Protein AF-A0A9D0ZX19-F1 (afdb_monomer_lite)

Structure (mmCIF, N/CA/C/O backbone):
data_AF-A0A9D0ZX19-F1
#
_entry.id   AF-A0A9D0ZX19-F1
#
loop_
_atom_site.group_PDB
_atom_site.id
_atom_site.type_symbol
_atom_site.label_atom_id
_atom_site.label_alt_id
_atom_site.label_comp_id
_atom_site.label_asym_id
_atom_site.label_entity_id
_atom_site.label_seq_id
_atom_site.pdbx_PDB_ins_code
_atom_site.Cartn_x
_atom_site.Cartn_y
_atom_site.Cartn_z
_atom_site.occupancy
_atom_site.B_iso_or_equiv
_atom_site.auth_seq_id
_atom_site.auth_comp_id
_atom_site.auth_asym_id
_atom_site.auth_atom_id
_atom_site.pdbx_PDB_model_num
ATOM 1 N N . MET A 1 1 ? 5.988 -14.659 -25.856 1.00 53.53 1 MET A N 1
ATOM 2 C CA . MET A 1 1 ? 6.904 -14.033 -24.882 1.00 53.53 1 MET A CA 1
ATOM 3 C C . MET A 1 1 ? 6.394 -14.443 -23.517 1.00 53.53 1 MET A C 1
ATOM 5 O O . MET A 1 1 ? 5.195 -14.317 -23.313 1.00 53.53 1 MET A O 1
ATOM 9 N N . ARG A 1 2 ? 7.245 -15.009 -22.658 1.00 67.38 2 ARG A N 1
ATOM 10 C CA . ARG A 1 2 ? 6.865 -15.338 -21.279 1.00 67.38 2 ARG A CA 1
ATOM 11 C C . ARG A 1 2 ? 6.999 -14.064 -20.464 1.00 67.38 2 ARG A C 1
ATOM 13 O O . ARG A 1 2 ? 8.108 -13.551 -20.330 1.00 67.38 2 ARG A O 1
ATOM 20 N N . ALA A 1 3 ? 5.873 -13.497 -20.058 1.00 74.06 3 ALA A N 1
ATOM 21 C CA . ALA A 1 3 ? 5.842 -12.238 -19.337 1.00 74.06 3 ALA A CA 1
ATOM 22 C C . ALA A 1 3 ? 4.926 -12.353 -18.124 1.00 74.06 3 ALA A C 1
ATO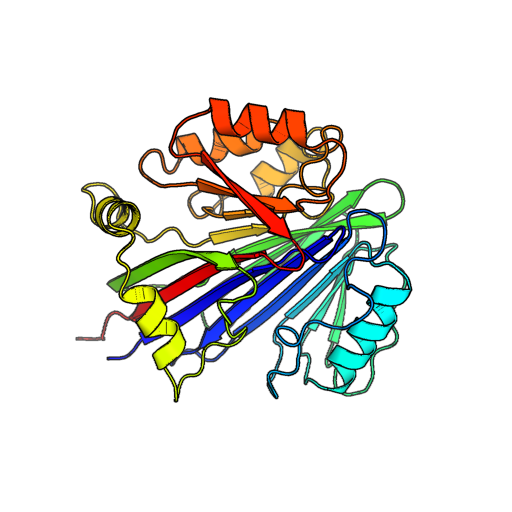M 24 O O . ALA A 1 3 ? 3.900 -13.034 -18.166 1.00 74.06 3 ALA A O 1
ATOM 25 N N . ASN A 1 4 ? 5.308 -11.667 -17.057 1.00 78.88 4 ASN A N 1
ATOM 26 C CA . ASN A 1 4 ? 4.487 -11.506 -15.872 1.00 78.88 4 ASN A CA 1
ATOM 27 C C . ASN A 1 4 ? 4.009 -10.064 -15.840 1.00 78.88 4 ASN A C 1
ATOM 29 O O . ASN A 1 4 ? 4.811 -9.138 -15.711 1.00 78.88 4 ASN A O 1
ATOM 33 N N . TYR A 1 5 ? 2.710 -9.883 -16.007 1.00 81.56 5 TYR A N 1
ATOM 34 C CA . TYR A 1 5 ? 2.070 -8.582 -16.049 1.00 81.56 5 TYR A CA 1
ATOM 35 C C . TYR A 1 5 ? 1.656 -8.179 -14.647 1.00 81.56 5 TYR A C 1
ATOM 37 O O . TYR A 1 5 ? 1.158 -9.005 -13.888 1.00 81.56 5 TYR A O 1
ATOM 45 N N . PHE A 1 6 ? 1.819 -6.908 -14.313 1.00 82.50 6 PHE A N 1
ATOM 46 C CA . PHE A 1 6 ? 1.413 -6.387 -13.020 1.00 82.50 6 PHE A CA 1
ATOM 47 C C . PHE A 1 6 ? 0.608 -5.103 -13.154 1.00 82.50 6 PHE A C 1
ATOM 49 O O . PHE A 1 6 ? 0.704 -4.345 -14.132 1.00 82.50 6 PHE A O 1
ATOM 56 N N . ARG A 1 7 ? -0.187 -4.863 -12.121 1.00 84.38 7 ARG A N 1
ATOM 57 C CA . ARG A 1 7 ? -0.938 -3.645 -11.904 1.00 84.38 7 ARG A CA 1
ATOM 58 C C . ARG A 1 7 ? -0.965 -3.313 -10.426 1.00 84.38 7 ARG A C 1
ATOM 60 O O . ARG A 1 7 ? -1.326 -4.147 -9.603 1.00 84.38 7 ARG A O 1
ATOM 67 N N . TYR A 1 8 ? -0.639 -2.067 -10.132 1.00 87.25 8 TYR A N 1
ATOM 68 C CA . TYR A 1 8 ? -0.926 -1.435 -8.863 1.00 87.25 8 TYR A CA 1
ATOM 69 C C . TYR A 1 8 ? -1.995 -0.386 -9.081 1.00 87.25 8 TYR A C 1
ATOM 71 O O . TYR A 1 8 ? -1.907 0.420 -10.016 1.00 87.25 8 TYR A O 1
ATOM 79 N N . LEU A 1 9 ? -2.984 -0.394 -8.210 1.00 86.06 9 LEU A N 1
ATOM 80 C CA . LEU A 1 9 ? -4.045 0.585 -8.190 1.00 86.06 9 LEU A CA 1
ATOM 81 C C . LEU A 1 9 ? -4.068 1.218 -6.806 1.00 86.06 9 LEU A C 1
ATOM 83 O O . LEU A 1 9 ? -4.169 0.516 -5.804 1.00 86.06 9 LEU A O 1
ATOM 87 N N . TYR A 1 10 ? -3.910 2.536 -6.767 1.00 86.19 10 TYR A N 1
ATOM 88 C CA . TYR A 1 10 ? -4.003 3.329 -5.551 1.00 86.19 10 TYR A CA 1
ATOM 89 C C . TYR A 1 10 ? -5.264 4.168 -5.642 1.00 86.19 10 TYR A C 1
ATOM 91 O O . TYR A 1 10 ? -5.347 5.103 -6.447 1.00 86.19 10 TYR A O 1
ATOM 99 N N . GLU A 1 11 ? -6.231 3.815 -4.816 1.00 79.00 11 GLU A N 1
ATOM 100 C CA . GLU A 1 11 ? -7.551 4.419 -4.758 1.00 79.00 11 GLU A CA 1
ATOM 101 C C . GLU A 1 11 ? -7.813 4.871 -3.342 1.00 79.00 11 GLU A C 1
ATOM 103 O O . GLU A 1 11 ? -7.532 4.141 -2.399 1.00 79.00 11 GLU A O 1
ATOM 108 N N . ASN A 1 12 ? -8.382 6.059 -3.184 1.00 70.69 12 ASN A N 1
ATOM 109 C CA . ASN A 1 12 ? -8.812 6.506 -1.873 1.00 70.69 12 ASN A CA 1
ATOM 110 C C . ASN A 1 12 ? -10.293 6.776 -1.943 1.00 70.69 12 ASN A C 1
ATOM 112 O O . ASN A 1 12 ? -10.759 7.555 -2.762 1.00 70.69 12 ASN A O 1
ATOM 116 N N . THR A 1 13 ? -11.039 6.124 -1.080 1.00 62.25 13 THR A N 1
ATOM 117 C CA . THR A 1 13 ? -12.459 6.364 -0.936 1.00 62.25 13 THR A CA 1
ATOM 118 C C . THR A 1 13 ? -12.599 7.168 0.364 1.00 62.25 13 THR A C 1
ATOM 120 O O . THR A 1 13 ? -12.063 6.791 1.406 1.00 62.25 13 THR A O 1
ATOM 123 N N . SER A 1 14 ? -13.122 8.387 0.238 1.00 57.72 14 SER A N 1
ATOM 124 C CA . SER A 1 14 ? -13.445 9.404 1.258 1.00 57.72 14 SER A CA 1
ATOM 125 C C . SER A 1 14 ? -12.513 9.713 2.444 1.00 57.72 14 SER A C 1
ATOM 127 O O . SER A 1 14 ? -12.384 10.892 2.720 1.00 57.72 14 SER A O 1
ATOM 129 N N . LYS A 1 15 ? -11.914 8.777 3.194 1.00 64.44 15 LYS A N 1
ATOM 130 C CA . LYS A 1 15 ? -10.885 9.031 4.242 1.00 64.44 15 LYS A CA 1
ATOM 131 C C . LYS A 1 15 ? -9.987 7.808 4.502 1.00 64.44 15 LYS A C 1
ATOM 133 O O . LYS A 1 15 ? -9.562 7.581 5.633 1.00 64.44 15 LYS A O 1
ATOM 138 N N . GLY A 1 16 ? -9.660 7.019 3.482 1.00 71.38 16 GLY A N 1
ATOM 139 C CA . GLY A 1 16 ? -8.728 5.891 3.603 1.00 71.38 16 GLY A CA 1
ATOM 140 C C . GLY A 1 16 ? -7.919 5.644 2.339 1.00 71.38 16 GLY A C 1
ATOM 141 O O . GLY A 1 16 ? -8.082 6.363 1.355 1.00 71.38 16 GLY A O 1
ATOM 142 N N . THR A 1 17 ? -7.061 4.628 2.375 1.00 73.88 17 THR A N 1
ATOM 143 C CA . THR A 1 17 ? -6.396 4.079 1.190 1.00 73.88 17 THR A CA 1
ATOM 144 C C . THR A 1 17 ? -6.896 2.671 0.938 1.00 73.88 17 THR A C 1
ATOM 146 O O . THR A 1 17 ? -6.880 1.832 1.841 1.00 73.88 17 THR A O 1
ATOM 149 N N . VAL A 1 18 ? -7.254 2.407 -0.311 1.00 79.81 18 VAL A N 1
ATOM 150 C CA . VAL A 1 18 ? -7.326 1.072 -0.875 1.00 79.81 18 VAL A CA 1
ATOM 151 C C . VAL A 1 18 ? -6.223 0.927 -1.912 1.00 79.81 18 VAL A C 1
ATOM 153 O O . VAL A 1 18 ? -6.184 1.596 -2.944 1.00 79.81 18 VAL A O 1
ATOM 156 N N . TYR A 1 19 ? -5.287 0.043 -1.612 1.00 83.31 19 TYR A N 1
ATOM 157 C CA . TYR A 1 19 ? -4.259 -0.367 -2.545 1.00 83.31 19 TYR A CA 1
ATOM 158 C C . TYR A 1 19 ? -4.590 -1.758 -3.052 1.00 83.31 19 TYR A C 1
ATOM 160 O O . TYR A 1 19 ? -4.770 -2.679 -2.253 1.00 83.31 19 TYR A O 1
ATOM 168 N N . THR A 1 20 ? -4.620 -1.910 -4.372 1.00 85.31 20 THR A N 1
ATOM 169 C CA . THR A 1 20 ? -4.729 -3.220 -5.001 1.00 85.31 20 THR A CA 1
ATOM 170 C C . THR A 1 20 ? -3.485 -3.535 -5.804 1.00 85.31 20 THR A C 1
ATOM 172 O O . THR A 1 20 ? -3.051 -2.747 -6.645 1.00 85.31 20 THR A O 1
ATOM 175 N N . MET A 1 21 ? -2.944 -4.726 -5.586 1.00 85.56 21 MET A N 1
ATOM 176 C CA . MET A 1 21 ? -1.910 -5.319 -6.412 1.00 85.56 21 MET A CA 1
ATOM 177 C C . MET A 1 21 ? -2.480 -6.528 -7.135 1.00 85.56 21 MET A C 1
ATOM 179 O O . MET A 1 21 ? -2.895 -7.489 -6.497 1.00 85.56 21 MET A O 1
ATOM 183 N N . SER A 1 22 ? -2.453 -6.502 -8.461 1.00 84.38 22 SER A N 1
ATOM 184 C CA . SER A 1 22 ? -2.782 -7.651 -9.294 1.00 84.38 22 SER A CA 1
ATOM 185 C C . SER A 1 22 ? -1.584 -8.008 -10.154 1.00 84.38 22 SER A C 1
ATOM 187 O O . SER A 1 22 ? -1.004 -7.150 -10.819 1.00 84.38 22 SER A O 1
ATOM 189 N N . ILE A 1 23 ? -1.201 -9.276 -10.131 1.00 82.00 23 ILE A N 1
ATOM 190 C CA . ILE A 1 23 ? -0.133 -9.813 -10.961 1.00 82.00 23 ILE A CA 1
ATOM 191 C C . ILE A 1 23 ? -0.654 -11.070 -11.627 1.00 82.00 23 ILE A C 1
ATOM 193 O O . ILE A 1 23 ? -1.258 -11.920 -10.975 1.00 82.00 23 ILE A O 1
ATOM 197 N N . ALA A 1 24 ? -0.391 -11.176 -12.922 1.00 80.81 24 ALA A N 1
ATOM 198 C CA . ALA A 1 24 ? -0.814 -12.289 -13.734 1.00 80.81 24 ALA A CA 1
ATOM 199 C C . ALA A 1 24 ? 0.331 -12.739 -14.648 1.00 80.81 24 ALA A C 1
ATOM 201 O O . ALA A 1 24 ? 0.827 -11.970 -15.475 1.00 80.81 24 ALA A O 1
ATOM 202 N N . GLY A 1 25 ? 0.766 -13.992 -14.516 1.00 76.25 25 GLY A N 1
ATOM 203 C CA . GLY A 1 25 ? 1.822 -14.535 -15.375 1.00 76.25 25 GLY A CA 1
ATOM 204 C C . GLY A 1 25 ? 2.072 -16.031 -15.215 1.00 76.25 25 GLY A C 1
ATOM 205 O O . GLY A 1 25 ? 1.250 -16.751 -14.645 1.00 76.25 25 GLY A O 1
ATOM 206 N N . GLU A 1 26 ? 3.188 -16.517 -15.763 1.00 70.19 26 GLU A N 1
ATOM 207 C CA . GLU A 1 26 ? 3.531 -17.950 -15.749 1.00 70.19 26 GLU A CA 1
ATOM 208 C C . GLU A 1 26 ? 3.857 -18.470 -14.344 1.00 70.19 26 GLU A C 1
ATOM 210 O O . GLU A 1 26 ? 3.587 -19.631 -14.048 1.00 70.19 26 GLU A O 1
ATOM 215 N N . GLN A 1 27 ? 4.361 -17.609 -13.457 1.00 70.69 27 GLN A N 1
ATOM 216 C CA . GLN A 1 27 ? 4.705 -17.980 -12.078 1.00 70.69 27 GLN A CA 1
ATOM 217 C C . GLN A 1 27 ? 3.494 -18.081 -11.145 1.00 70.69 27 GLN A C 1
ATOM 219 O O . GLN A 1 27 ? 3.655 -18.325 -9.954 1.00 70.69 27 GLN A O 1
ATOM 224 N N . GLY A 1 28 ? 2.287 -17.894 -11.679 1.00 77.62 28 GLY A N 1
ATOM 225 C CA . GLY A 1 28 ? 1.048 -17.870 -10.918 1.00 77.62 28 GLY A CA 1
ATOM 226 C C . GLY A 1 28 ? 0.559 -16.454 -10.646 1.00 77.62 28 GLY A C 1
ATOM 227 O O . GLY A 1 28 ? 1.303 -15.466 -10.744 1.00 77.62 28 GLY A O 1
ATOM 228 N N . ASP A 1 29 ? -0.720 -16.374 -10.308 1.00 83.62 29 ASP A N 1
ATOM 229 C CA . ASP A 1 29 ? -1.423 -15.113 -10.109 1.00 83.62 29 ASP A CA 1
ATOM 230 C C . ASP A 1 29 ? -1.305 -14.665 -8.662 1.00 83.62 29 ASP A C 1
ATOM 232 O O . ASP A 1 29 ? -1.026 -15.457 -7.762 1.00 83.62 29 ASP A O 1
ATOM 236 N N . PHE A 1 30 ? -1.418 -13.365 -8.448 1.00 86.38 30 PHE A N 1
ATOM 237 C CA . PHE A 1 30 ? -1.472 -12.796 -7.115 1.00 86.38 30 PHE A CA 1
ATOM 238 C C . PHE A 1 30 ? -2.434 -11.622 -7.134 1.00 86.38 30 PHE A C 1
ATOM 240 O O . PHE A 1 30 ? -2.308 -10.727 -7.974 1.00 86.38 30 PHE A O 1
ATOM 247 N N . CYS A 1 31 ? -3.362 -11.606 -6.184 1.00 87.31 31 CYS A N 1
ATOM 248 C CA . CYS A 1 31 ? -4.233 -10.466 -5.955 1.00 87.31 31 CYS A CA 1
ATOM 249 C C . CYS A 1 31 ? -4.208 -10.097 -4.472 1.00 87.31 31 CYS A C 1
ATOM 251 O O . CYS A 1 31 ? -4.596 -10.893 -3.617 1.00 87.31 31 CYS A O 1
ATOM 253 N N . GLY A 1 32 ? -3.706 -8.902 -4.174 1.00 89.06 32 GLY A N 1
ATOM 254 C CA . GLY A 1 32 ? -3.577 -8.379 -2.823 1.00 89.06 32 GLY A CA 1
ATOM 255 C C . GLY A 1 32 ? -4.338 -7.075 -2.666 1.00 89.06 32 GLY A C 1
ATOM 256 O O . GLY A 1 32 ? -4.174 -6.177 -3.489 1.00 89.06 32 GLY A O 1
ATOM 257 N N . TYR A 1 33 ? -5.106 -6.960 -1.592 1.00 89.69 33 TYR A N 1
ATOM 258 C CA . TYR A 1 33 ? -5.780 -5.733 -1.187 1.00 89.69 33 TYR A CA 1
ATOM 259 C C . TYR A 1 33 ? -5.223 -5.268 0.149 1.00 89.69 33 TYR A C 1
ATOM 261 O O . TYR A 1 33 ? -5.021 -6.065 1.066 1.00 89.69 33 TYR A O 1
ATOM 269 N N . TYR A 1 34 ? -5.008 -3.968 0.269 1.00 91.56 34 TYR A N 1
ATOM 270 C CA . TYR A 1 34 ? -4.670 -3.311 1.517 1.00 91.56 34 TYR A CA 1
ATOM 271 C C . TYR A 1 34 ? -5.646 -2.161 1.727 1.00 91.56 34 TYR A C 1
ATOM 273 O O . TYR A 1 34 ? -5.690 -1.231 0.922 1.00 91.56 34 TYR A O 1
ATOM 281 N N . VAL A 1 35 ? -6.440 -2.254 2.789 1.00 89.62 35 VAL A N 1
ATOM 282 C CA . VAL A 1 35 ? -7.505 -1.312 3.129 1.00 89.62 35 VAL A CA 1
ATOM 283 C C . VAL A 1 35 ? -7.186 -0.711 4.489 1.00 89.62 35 VAL A C 1
ATOM 285 O O . VAL A 1 35 ? -7.164 -1.412 5.501 1.00 89.62 35 VAL A O 1
ATOM 288 N N . CYS A 1 36 ? -6.933 0.593 4.503 1.00 88.44 36 CYS A N 1
ATOM 289 C CA . CYS A 1 36 ? -6.522 1.319 5.696 1.00 88.44 36 CYS A CA 1
ATOM 290 C C . CYS A 1 36 ? -7.319 2.613 5.838 1.00 88.44 36 CYS A C 1
ATOM 292 O O . CYS A 1 36 ? -7.251 3.485 4.967 1.00 88.44 36 CYS A O 1
ATOM 294 N N . GLY A 1 37 ? -8.058 2.754 6.937 1.00 84.50 37 GLY A N 1
ATOM 295 C CA . GLY A 1 37 ? -8.787 3.983 7.244 1.00 84.50 37 GLY A CA 1
ATOM 296 C C . GLY A 1 37 ? -7.953 5.037 7.962 1.00 84.50 37 GLY A C 1
ATOM 297 O O . GLY A 1 37 ? -7.018 4.730 8.704 1.00 84.50 37 GLY A O 1
ATOM 298 N N . TYR A 1 38 ? -8.317 6.306 7.770 1.00 75.50 38 TYR A N 1
ATOM 299 C CA . TYR A 1 38 ? -7.689 7.481 8.389 1.00 75.50 38 TYR A CA 1
ATOM 300 C C . TYR A 1 38 ? -8.704 8.393 9.115 1.00 75.50 38 TYR A C 1
ATOM 302 O O . TYR A 1 38 ? -8.340 9.498 9.543 1.00 75.50 38 TYR A O 1
ATOM 310 N N . GLY A 1 39 ? -9.961 7.955 9.279 1.00 64.69 39 GLY A N 1
ATOM 311 C CA . GLY A 1 39 ? -11.051 8.723 9.896 1.00 64.69 39 GLY A CA 1
ATOM 312 C C . GLY A 1 39 ? -12.442 8.102 9.676 1.00 64.69 39 GLY A C 1
ATOM 313 O O . GLY A 1 39 ? -12.604 6.902 9.846 1.00 64.69 39 GLY A O 1
ATOM 314 N N . GLU A 1 40 ? -13.432 8.941 9.326 1.00 54.41 40 GLU A N 1
ATOM 315 C CA . GLU A 1 40 ? -14.772 8.570 8.798 1.00 54.41 40 GLU A CA 1
ATOM 316 C C . GLU A 1 40 ? -14.684 7.551 7.627 1.00 54.41 40 GLU A C 1
ATOM 318 O O . GLU A 1 40 ? -13.578 7.309 7.144 1.00 54.41 40 GLU A O 1
ATOM 323 N N . PRO A 1 41 ? -15.795 6.940 7.162 1.00 54.31 41 PRO A N 1
ATOM 324 C CA . PRO A 1 41 ? -15.765 5.730 6.341 1.00 54.31 41 PRO A CA 1
ATOM 325 C C . PRO A 1 41 ? -14.809 5.765 5.155 1.00 54.31 41 PRO A C 1
ATOM 327 O O . PRO A 1 41 ? -14.748 6.751 4.412 1.00 54.31 41 PRO A O 1
ATOM 330 N N . VAL A 1 42 ? -14.084 4.660 4.971 1.00 57.53 42 VAL A N 1
ATOM 331 C CA . VAL A 1 42 ? -13.211 4.461 3.819 1.00 57.53 42 VAL A CA 1
ATOM 332 C C . VAL A 1 42 ? -14.080 4.198 2.610 1.00 57.53 42 VAL A C 1
ATOM 334 O O . VAL A 1 42 ? -13.969 4.905 1.633 1.00 57.53 42 VAL A O 1
ATOM 337 N N . PHE A 1 43 ? -15.013 3.262 2.638 1.00 53.62 43 PHE A N 1
ATOM 338 C CA . PHE A 1 43 ? -15.863 2.990 1.489 1.00 53.62 43 PHE A CA 1
ATOM 339 C C . PHE A 1 43 ? -17.057 3.958 1.452 1.00 53.62 43 PHE A C 1
ATOM 341 O O . PHE A 1 43 ? -17.864 3.987 2.385 1.00 53.62 43 PHE A O 1
ATOM 348 N N . GLY A 1 44 ? -17.242 4.682 0.342 1.00 50.00 44 GLY A N 1
ATOM 349 C CA . GLY A 1 44 ? -18.454 5.476 0.083 1.00 50.00 44 GLY A CA 1
ATOM 350 C C . GLY A 1 44 ? -19.732 4.623 0.125 1.00 50.00 44 GLY A C 1
ATOM 351 O O . GLY A 1 44 ? -19.659 3.396 0.057 1.00 50.00 44 GLY A O 1
ATOM 352 N N . GLU A 1 45 ? -20.920 5.230 0.264 1.00 47.81 45 GLU A N 1
ATOM 353 C CA . GLU A 1 45 ? -22.215 4.520 0.420 1.00 47.81 45 GLU A CA 1
ATOM 354 C C . GLU A 1 45 ? -22.489 3.453 -0.659 1.00 47.81 45 GLU A C 1
ATOM 356 O O . GLU A 1 45 ? -23.267 2.527 -0.431 1.00 47.81 45 GLU A O 1
ATOM 361 N N . LYS A 1 46 ? -21.819 3.539 -1.812 1.00 50.66 46 LYS A N 1
ATOM 362 C CA . LYS A 1 46 ? -21.774 2.492 -2.831 1.00 50.66 46 LYS A CA 1
ATOM 363 C C . LYS A 1 46 ? -20.354 1.950 -2.931 1.00 50.66 46 LYS A C 1
ATOM 365 O O . LYS A 1 46 ? -19.414 2.717 -3.106 1.00 50.66 46 LYS A O 1
ATOM 370 N N . MET A 1 47 ? -20.208 0.629 -2.832 1.00 45.56 47 MET A N 1
ATOM 371 C CA . MET A 1 47 ? -18.962 -0.028 -3.216 1.00 45.56 47 MET A CA 1
ATOM 372 C C . MET A 1 47 ? -18.692 0.330 -4.678 1.00 45.56 47 MET A C 1
ATOM 374 O O . MET A 1 47 ? -19.553 0.098 -5.529 1.00 45.56 47 MET A O 1
ATOM 378 N N . ASP A 1 48 ? -17.548 0.953 -4.945 1.00 50.50 48 ASP A N 1
ATOM 379 C CA . ASP A 1 48 ? -17.194 1.329 -6.305 1.00 50.50 48 ASP A CA 1
ATOM 380 C C . ASP A 1 48 ? -17.206 0.087 -7.207 1.00 50.50 48 ASP A C 1
ATOM 382 O O . ASP A 1 48 ? -16.723 -0.975 -6.805 1.00 50.50 48 ASP A O 1
ATOM 386 N N . GLU A 1 49 ? -17.740 0.203 -8.426 1.00 52.66 49 GLU A N 1
ATOM 387 C CA . GLU A 1 49 ? -17.721 -0.889 -9.408 1.00 52.66 49 GLU A CA 1
ATOM 388 C C . GLU A 1 49 ? -16.292 -1.371 -9.714 1.00 52.66 49 GLU A C 1
ATOM 390 O O . GLU A 1 49 ? -16.105 -2.493 -10.174 1.00 52.66 49 GLU A O 1
ATOM 395 N N . ARG A 1 50 ? -15.265 -0.569 -9.418 1.00 49.25 50 ARG A N 1
ATOM 396 C CA . ARG A 1 50 ? -13.858 -0.978 -9.464 1.00 49.25 50 ARG A CA 1
ATOM 397 C C . ARG A 1 50 ? -13.538 -2.048 -8.417 1.00 49.25 50 ARG A C 1
ATOM 399 O O . ARG A 1 50 ? -12.860 -3.007 -8.755 1.00 49.25 50 ARG A O 1
ATOM 406 N N . PHE A 1 51 ? -14.111 -1.987 -7.213 1.00 48.69 51 PHE A N 1
ATOM 407 C CA . PHE A 1 51 ? -14.072 -3.088 -6.234 1.00 48.69 51 PHE A CA 1
ATOM 408 C C . PHE A 1 51 ? -15.063 -4.210 -6.553 1.00 48.69 51 PHE A C 1
ATOM 410 O O . PHE A 1 51 ? -15.063 -5.245 -5.878 1.00 48.69 51 PHE A O 1
ATOM 417 N N . ALA A 1 52 ? -15.938 -4.028 -7.550 1.00 48.38 52 ALA A N 1
ATOM 418 C CA . ALA A 1 52 ? -16.882 -5.059 -7.935 1.00 48.38 52 ALA A CA 1
ATOM 419 C C . ALA A 1 52 ? -16.147 -6.208 -8.626 1.00 48.38 52 ALA A C 1
ATOM 421 O O . ALA A 1 52 ? -15.916 -6.216 -9.829 1.00 48.38 52 ALA A O 1
ATOM 422 N N . VAL A 1 53 ? -15.861 -7.213 -7.803 1.00 47.69 53 VAL A N 1
ATOM 423 C CA . VAL A 1 53 ? -15.865 -8.628 -8.163 1.00 47.69 53 VAL A CA 1
ATOM 424 C C . VAL A 1 53 ? -14.974 -8.935 -9.362 1.00 47.69 53 VAL A C 1
ATOM 426 O O . VAL A 1 53 ? -15.419 -9.103 -10.495 1.00 47.69 53 VAL A O 1
ATOM 429 N N . CYS A 1 54 ? -13.696 -9.131 -9.073 1.00 49.28 54 CYS A N 1
ATOM 430 C CA . CYS A 1 54 ? -12.921 -10.066 -9.862 1.00 49.28 54 CYS A CA 1
ATOM 431 C C . CYS A 1 54 ? -13.281 -11.441 -9.301 1.00 49.28 54 CYS A C 1
ATOM 433 O O . CYS A 1 54 ? -12.905 -11.731 -8.177 1.00 49.28 54 CYS A O 1
ATOM 435 N N . SER A 1 55 ? -14.084 -12.237 -10.008 1.00 49.78 55 SER A N 1
ATOM 436 C CA . SER A 1 55 ? -14.493 -13.593 -9.611 1.00 49.78 55 SER A CA 1
ATOM 437 C C . SER A 1 55 ? -13.278 -14.531 -9.512 1.00 49.78 55 SER A C 1
ATOM 439 O O . SER A 1 55 ? -13.067 -15.376 -10.384 1.00 49.78 55 SER A O 1
ATOM 441 N N . GLN A 1 56 ? -12.420 -14.306 -8.520 1.00 66.62 56 GLN A N 1
ATOM 442 C CA . GLN A 1 56 ? -11.055 -14.808 -8.446 1.00 66.62 56 GLN A CA 1
ATOM 443 C C . GLN A 1 56 ? -10.599 -15.005 -6.998 1.00 66.62 56 GLN A C 1
ATOM 445 O O . GLN A 1 56 ? -11.210 -14.531 -6.037 1.00 66.62 56 GLN A O 1
ATOM 450 N N . GLU A 1 57 ? -9.511 -15.760 -6.877 1.00 84.06 57 GLU A N 1
ATOM 451 C CA . GLU A 1 57 ? -8.775 -15.986 -5.642 1.00 84.06 57 GLU A CA 1
ATOM 452 C C . GLU A 1 57 ? -8.011 -14.710 -5.244 1.00 84.06 57 GLU A C 1
ATOM 454 O O . GLU A 1 57 ? -7.244 -14.143 -6.022 1.00 84.06 57 GLU A O 1
ATOM 459 N N . VAL A 1 58 ? -8.234 -14.252 -4.016 1.00 88.69 58 VAL A N 1
ATOM 460 C CA . VAL A 1 58 ? -7.545 -13.135 -3.372 1.00 88.69 58 VAL A CA 1
ATOM 461 C C . VAL A 1 58 ? -6.491 -13.716 -2.436 1.00 88.69 58 VAL A C 1
ATOM 463 O O . VAL A 1 58 ? -6.810 -14.257 -1.380 1.00 88.69 58 VAL A O 1
ATOM 466 N N . SER A 1 59 ? -5.222 -13.585 -2.810 1.00 91.06 59 SER A N 1
ATOM 467 C CA . SER A 1 59 ? -4.078 -14.106 -2.053 1.00 91.06 59 SER A CA 1
ATOM 468 C C . SER A 1 59 ? -3.929 -13.465 -0.668 1.00 91.06 59 SER A C 1
ATOM 470 O O . SER A 1 59 ? -3.547 -14.134 0.299 1.00 91.06 59 SER A O 1
ATOM 472 N N . LEU A 1 60 ? -4.203 -12.159 -0.567 1.00 92.94 60 LEU A N 1
ATOM 473 C CA . LEU A 1 60 ? -3.992 -11.373 0.649 1.00 92.94 60 LEU A CA 1
ATOM 474 C C . LEU A 1 60 ? -4.997 -10.222 0.768 1.00 92.94 60 LEU A C 1
ATOM 476 O O . LEU A 1 60 ? -5.145 -9.421 -0.151 1.00 92.94 60 LEU A O 1
ATOM 480 N N . LEU A 1 61 ? -5.613 -10.087 1.936 1.00 93.44 61 LEU A N 1
ATOM 481 C CA . LEU A 1 61 ? -6.460 -8.962 2.312 1.00 93.44 61 LEU A CA 1
ATOM 482 C C . LEU A 1 61 ? -5.964 -8.381 3.643 1.00 93.44 61 LEU A C 1
ATOM 484 O O . LEU A 1 61 ? -6.099 -9.008 4.689 1.00 93.44 61 LEU A O 1
ATOM 488 N N . VAL A 1 62 ? -5.365 -7.195 3.612 1.00 95.00 62 VAL A N 1
ATOM 489 C CA . VAL A 1 62 ? -4.898 -6.479 4.807 1.00 95.00 62 VAL A CA 1
ATOM 490 C C . VAL A 1 62 ? -5.929 -5.433 5.188 1.00 95.00 62 VAL A C 1
ATOM 492 O O . VAL A 1 62 ? -6.326 -4.629 4.345 1.00 95.00 62 VAL A O 1
ATOM 495 N N . LEU A 1 63 ? -6.358 -5.451 6.445 1.00 93.12 63 LEU A N 1
ATOM 496 C CA . LEU A 1 63 ? -7.450 -4.624 6.943 1.00 93.12 63 LEU A CA 1
ATOM 497 C C . LEU A 1 63 ? -7.022 -3.922 8.225 1.00 93.12 63 LEU A C 1
ATOM 499 O O . LEU A 1 63 ? -6.629 -4.582 9.189 1.00 93.12 63 LEU A O 1
ATOM 503 N N . GLU A 1 64 ? -7.120 -2.597 8.255 1.00 90.75 64 GLU A N 1
ATOM 504 C CA . GLU A 1 64 ? -6.865 -1.831 9.472 1.00 90.75 64 GLU A CA 1
ATOM 505 C C . GLU A 1 64 ? -7.644 -0.514 9.539 1.00 90.75 64 GLU A C 1
ATOM 507 O O . GLU A 1 64 ? -7.951 0.127 8.530 1.00 90.75 64 GLU A O 1
ATOM 512 N N . ASN A 1 65 ? -7.908 -0.092 10.772 1.00 87.69 65 ASN A N 1
ATOM 513 C CA . ASN A 1 65 ? -8.598 1.128 11.156 1.00 87.69 65 ASN A CA 1
ATOM 514 C C . ASN A 1 65 ? -9.916 1.332 10.391 1.00 87.69 65 ASN A C 1
ATOM 516 O O . ASN A 1 65 ? -10.169 2.405 9.839 1.00 87.69 65 ASN A O 1
ATOM 520 N N . LEU A 1 66 ? -10.727 0.274 10.323 1.00 84.31 66 LEU A N 1
ATOM 521 C CA . LEU A 1 66 ? -11.974 0.252 9.560 1.00 84.31 66 LEU A CA 1
ATOM 522 C C . LEU A 1 66 ? -13.121 0.867 10.363 1.00 84.31 66 LEU A C 1
ATOM 524 O O . LEU A 1 66 ? -13.281 0.566 11.553 1.00 84.31 66 LEU A O 1
ATOM 528 N N . CYS A 1 67 ? -13.975 1.659 9.711 1.00 77.19 67 CYS A N 1
ATOM 529 C CA . CYS A 1 67 ? -15.244 2.065 10.316 1.00 77.19 67 CYS A CA 1
ATOM 530 C C . CYS A 1 67 ? -16.288 0.934 10.220 1.00 77.19 67 CYS A C 1
ATOM 532 O O . CYS A 1 67 ? -16.120 -0.017 9.458 1.00 77.19 67 CYS A O 1
ATOM 534 N N . ASP A 1 68 ? -17.399 1.048 10.952 1.00 74.50 68 ASP A N 1
ATOM 535 C CA . ASP A 1 68 ? -18.457 0.024 10.956 1.00 74.50 68 ASP A CA 1
ATOM 536 C C . ASP A 1 68 ? -19.002 -0.268 9.544 1.00 74.50 68 ASP A C 1
ATOM 538 O O . ASP A 1 68 ? -19.100 -1.427 9.151 1.00 74.50 68 ASP A O 1
ATOM 542 N N . GLY A 1 69 ? -19.262 0.771 8.741 1.00 73.94 69 GLY A N 1
ATOM 543 C CA . GLY A 1 69 ? -19.757 0.613 7.368 1.00 73.94 69 GLY A CA 1
ATOM 544 C C . GLY A 1 69 ? -18.745 -0.005 6.395 1.00 73.94 69 GLY A C 1
ATOM 545 O O . GLY A 1 69 ? -19.141 -0.530 5.354 1.00 73.94 69 GLY A O 1
ATOM 546 N N . ASP A 1 70 ? -17.451 0.034 6.720 1.00 78.06 70 ASP A N 1
ATOM 547 C CA . ASP A 1 70 ? -16.408 -0.620 5.927 1.00 78.06 70 ASP A CA 1
ATOM 548 C C . ASP A 1 70 ? -16.383 -2.123 6.196 1.00 78.06 70 ASP A C 1
ATOM 550 O O . ASP A 1 70 ? -16.178 -2.913 5.276 1.00 78.06 70 ASP A O 1
ATOM 554 N N . ARG A 1 71 ? -16.636 -2.533 7.444 1.00 81.62 71 ARG A N 1
ATOM 555 C CA . ARG A 1 71 ? -16.624 -3.947 7.840 1.00 81.62 71 ARG A CA 1
ATOM 556 C C . ARG A 1 71 ? -17.703 -4.745 7.124 1.00 81.62 71 ARG A C 1
ATOM 558 O O . ARG A 1 71 ? -17.399 -5.820 6.617 1.00 81.62 71 ARG A O 1
ATOM 565 N N . ASP A 1 72 ? -18.910 -4.193 7.009 1.00 79.94 72 ASP A N 1
ATOM 566 C CA . ASP A 1 72 ? -20.016 -4.840 6.292 1.00 79.94 72 ASP A CA 1
ATOM 567 C C . ASP A 1 72 ? -19.667 -5.080 4.815 1.00 79.94 72 ASP A C 1
ATOM 569 O O . ASP A 1 72 ? -19.902 -6.159 4.272 1.00 79.94 72 ASP A O 1
ATOM 573 N N . LYS A 1 73 ? -19.026 -4.100 4.168 1.00 79.50 73 LYS A N 1
ATOM 574 C CA . LYS A 1 73 ? -18.607 -4.212 2.762 1.00 79.50 73 LYS A CA 1
ATOM 575 C C . LYS A 1 73 ? -17.458 -5.189 2.577 1.00 79.50 7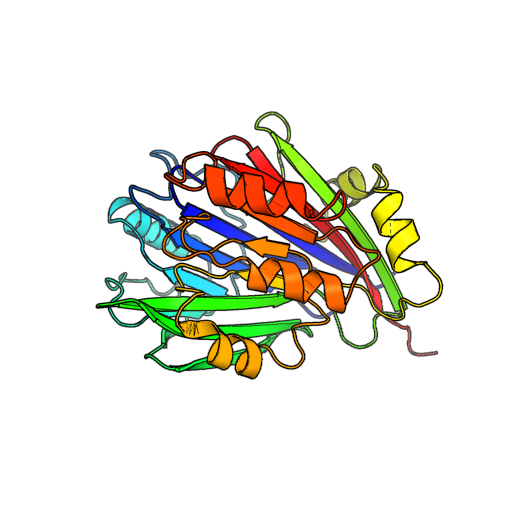3 LYS A C 1
ATOM 577 O O . LYS A 1 73 ? -17.424 -5.910 1.586 1.00 79.50 73 LYS A O 1
ATOM 582 N N . ILE A 1 74 ? -16.522 -5.229 3.520 1.00 85.06 74 ILE A N 1
ATOM 583 C CA . ILE A 1 74 ? -15.427 -6.199 3.507 1.00 85.06 74 ILE A CA 1
ATOM 584 C C . ILE A 1 74 ? -15.945 -7.622 3.738 1.00 85.06 74 ILE A C 1
ATOM 586 O O . ILE A 1 74 ? -15.464 -8.549 3.086 1.00 85.06 74 ILE A O 1
ATOM 590 N N . ALA A 1 75 ? -16.947 -7.801 4.600 1.00 84.38 75 ALA A N 1
ATOM 591 C CA . ALA A 1 75 ? -17.627 -9.081 4.757 1.00 84.38 75 ALA A CA 1
ATOM 592 C C . ALA A 1 75 ? -18.324 -9.494 3.447 1.00 84.38 75 ALA A C 1
ATOM 594 O O . ALA A 1 75 ? -18.070 -10.589 2.951 1.00 84.38 75 ALA A O 1
ATOM 595 N N . GLU A 1 76 ? -19.090 -8.597 2.814 1.00 82.56 76 GLU A N 1
ATOM 596 C CA . GLU A 1 76 ? -19.727 -8.842 1.506 1.00 82.56 76 GLU A CA 1
ATOM 597 C C . GLU A 1 76 ? -18.695 -9.159 0.405 1.00 82.56 76 GLU A C 1
ATOM 599 O O . GLU A 1 76 ? -18.900 -10.049 -0.425 1.00 82.56 76 GLU A O 1
ATOM 604 N N . PHE A 1 77 ? -17.557 -8.461 0.400 1.00 84.12 77 PHE A N 1
ATOM 605 C CA . PHE A 1 77 ? -16.439 -8.741 -0.497 1.00 84.12 77 PHE A CA 1
ATOM 606 C C . PHE A 1 77 ? -15.876 -10.148 -0.260 1.00 84.12 77 PHE A C 1
ATOM 608 O O . PHE A 1 77 ? -15.704 -10.906 -1.215 1.00 84.12 77 PHE A O 1
ATOM 615 N N . ALA A 1 78 ? -15.626 -10.530 0.992 1.00 87.12 78 ALA A N 1
ATOM 616 C CA . ALA A 1 78 ? -15.113 -11.853 1.344 1.00 87.12 78 ALA A CA 1
ATOM 617 C C . ALA A 1 78 ? -16.137 -12.978 1.094 1.00 87.12 78 ALA A C 1
ATOM 619 O O . ALA A 1 78 ? -15.759 -14.109 0.809 1.00 87.12 78 ALA A O 1
ATOM 620 N N . GLU A 1 79 ? -17.439 -12.693 1.131 1.00 85.56 79 GLU A N 1
ATOM 621 C CA . GLU A 1 79 ? -18.485 -13.649 0.744 1.00 85.56 79 GLU A CA 1
ATOM 622 C C . GLU A 1 79 ? -18.531 -13.901 -0.768 1.00 85.56 79 GLU A C 1
ATOM 624 O O . GLU A 1 79 ? -18.960 -14.967 -1.210 1.00 85.56 79 GLU A O 1
ATOM 629 N N . ARG A 1 80 ? -18.081 -12.942 -1.581 1.00 83.75 80 ARG A N 1
ATOM 630 C CA . ARG A 1 80 ? -18.100 -13.042 -3.049 1.00 83.75 80 ARG A CA 1
ATOM 631 C C . ARG A 1 80 ? -16.808 -13.572 -3.659 1.00 83.75 80 ARG A C 1
ATOM 633 O O . ARG A 1 80 ? -16.822 -13.955 -4.827 1.00 83.75 80 ARG A O 1
ATOM 640 N N . ASN A 1 81 ? -15.719 -13.600 -2.897 1.00 84.94 81 ASN A N 1
ATOM 641 C CA . ASN A 1 81 ? -14.384 -13.951 -3.380 1.00 84.94 81 ASN A CA 1
ATOM 642 C C . ASN A 1 81 ? -13.751 -15.027 -2.494 1.00 84.94 81 ASN A C 1
ATOM 644 O O . ASN A 1 81 ? -13.998 -15.061 -1.295 1.00 84.94 81 ASN A O 1
ATOM 648 N N . GLN A 1 82 ? -12.908 -15.889 -3.063 1.00 90.44 82 GLN A N 1
ATOM 649 C CA . GLN A 1 82 ? -12.103 -16.822 -2.265 1.00 90.44 82 GLN A CA 1
ATOM 650 C C . GLN A 1 82 ? -10.893 -16.066 -1.721 1.00 90.44 82 GLN A C 1
ATOM 652 O O . GLN A 1 82 ? -10.075 -15.618 -2.515 1.00 90.44 82 GLN A O 1
ATOM 657 N N . VAL A 1 83 ? -10.770 -15.899 -0.405 1.00 92.06 83 VAL A N 1
ATOM 658 C CA . VAL A 1 83 ? -9.669 -15.148 0.218 1.00 92.06 83 VAL A CA 1
ATOM 659 C C . VAL A 1 83 ? -8.750 -16.103 0.970 1.00 92.06 83 VAL A C 1
ATOM 661 O O . VAL A 1 83 ? -9.158 -16.779 1.913 1.00 92.06 83 VAL A O 1
ATOM 664 N N . ASP A 1 84 ? -7.480 -16.139 0.591 1.00 94.06 84 ASP A N 1
ATOM 665 C CA . ASP A 1 84 ? -6.502 -17.042 1.192 1.00 94.06 84 ASP A CA 1
ATOM 666 C C . ASP A 1 84 ? -6.076 -16.583 2.585 1.00 94.06 84 ASP A C 1
ATOM 668 O O . ASP A 1 84 ? -6.029 -17.385 3.519 1.00 94.06 84 ASP A O 1
ATOM 672 N N . LYS A 1 85 ? -5.746 -15.296 2.732 1.00 95.31 85 LYS A N 1
ATOM 673 C CA . LYS A 1 85 ? -5.243 -14.735 3.989 1.00 95.31 85 LYS A CA 1
ATOM 674 C C . LYS A 1 85 ? -5.849 -13.366 4.236 1.00 95.31 85 LYS A C 1
ATOM 676 O O . LYS A 1 85 ? -5.663 -12.455 3.434 1.00 95.31 85 LYS A O 1
ATOM 681 N N . VAL A 1 86 ? -6.494 -13.203 5.382 1.00 96.50 86 VAL A N 1
ATOM 682 C CA . VAL A 1 86 ? -6.822 -11.896 5.950 1.00 96.50 86 VAL A CA 1
ATOM 683 C C . VAL A 1 86 ? -5.797 -11.570 7.029 1.00 96.50 86 VAL A C 1
ATOM 685 O O . VAL A 1 86 ? -5.535 -12.411 7.888 1.00 96.50 86 VAL A O 1
ATOM 688 N N . VAL A 1 87 ? -5.218 -10.370 7.008 1.00 97.31 87 VAL A N 1
ATOM 689 C CA . VAL A 1 87 ? -4.269 -9.901 8.028 1.00 97.31 87 VAL A CA 1
ATOM 690 C C . VAL A 1 87 ? -4.796 -8.626 8.681 1.00 97.31 87 VAL A C 1
ATOM 692 O O . VAL A 1 87 ? -5.128 -7.668 7.985 1.00 97.31 87 VAL A O 1
ATOM 695 N N . MET A 1 88 ? -4.851 -8.611 10.013 1.00 96.56 88 MET A N 1
ATOM 696 C CA . MET A 1 88 ? -5.315 -7.477 10.824 1.00 96.56 88 MET A CA 1
ATOM 697 C C . MET A 1 88 ? -4.332 -7.184 11.964 1.00 96.56 88 MET A C 1
ATOM 699 O O . MET A 1 88 ? -3.682 -8.113 12.452 1.00 96.56 88 MET A O 1
ATOM 703 N N . PRO A 1 89 ? -4.194 -5.929 12.419 1.00 96.75 89 PRO A N 1
ATOM 704 C CA . PRO A 1 89 ? -3.437 -5.630 13.627 1.00 96.75 89 PRO A CA 1
ATOM 705 C C . PRO A 1 89 ? -4.222 -6.015 14.890 1.00 96.75 89 PRO A C 1
ATOM 707 O O . PRO A 1 89 ? -5.453 -6.092 14.888 1.00 96.75 89 PRO A O 1
ATOM 710 N N . TYR A 1 90 ? -3.517 -6.211 16.005 1.00 95.12 90 TYR A N 1
ATOM 711 C CA . TYR A 1 90 ? -4.154 -6.336 17.317 1.00 95.12 90 TYR A CA 1
ATOM 712 C C . TYR A 1 90 ? -4.999 -5.097 17.652 1.00 95.12 90 TYR A C 1
ATOM 714 O O . TYR A 1 90 ? -4.684 -3.968 17.269 1.00 95.12 90 TYR A O 1
ATOM 722 N N . GLY A 1 91 ? -6.071 -5.302 18.416 1.00 91.31 91 GLY A N 1
ATOM 723 C CA . GLY A 1 91 ? -6.982 -4.227 18.816 1.00 91.31 91 GLY A CA 1
ATOM 724 C C . GLY A 1 91 ? -7.949 -3.767 17.720 1.00 91.31 91 GLY A C 1
ATOM 725 O O . GLY A 1 91 ? -8.872 -3.021 18.039 1.00 91.31 91 GLY A O 1
ATOM 726 N N . GLU A 1 92 ? -7.791 -4.240 16.479 1.00 89.06 92 GLU A N 1
ATOM 727 C CA . GLU A 1 92 ? -8.797 -4.061 15.434 1.00 89.06 92 GLU A CA 1
ATOM 728 C C . GLU A 1 92 ? -10.093 -4.780 15.819 1.00 89.06 92 GLU A C 1
ATOM 730 O O . GLU A 1 92 ? -10.076 -5.854 16.433 1.00 89.06 92 GLU A O 1
ATOM 735 N N . THR A 1 93 ? -11.234 -4.190 15.465 1.00 87.31 93 THR A N 1
ATOM 736 C CA . THR A 1 93 ? -12.518 -4.845 15.730 1.00 87.31 93 THR A CA 1
ATOM 737 C C . THR A 1 93 ? -12.646 -6.072 14.825 1.00 87.31 93 THR A C 1
ATOM 739 O O . THR A 1 93 ? -12.545 -5.923 13.606 1.00 87.31 93 THR A O 1
ATOM 742 N N . PRO A 1 94 ? -12.882 -7.277 15.378 1.00 85.06 94 PRO A N 1
ATOM 743 C CA . PRO A 1 94 ? -12.989 -8.485 14.572 1.00 85.06 94 PRO A CA 1
ATOM 744 C C . PRO A 1 94 ? -14.116 -8.395 13.540 1.00 85.06 94 PRO A C 1
ATOM 746 O O . PRO A 1 94 ? -15.199 -7.889 13.835 1.00 85.06 94 PRO A O 1
ATOM 749 N N . ILE A 1 95 ? -13.865 -8.945 12.355 1.00 89.19 95 ILE A N 1
ATOM 750 C CA . ILE A 1 95 ? -14.874 -9.179 11.320 1.00 89.19 95 ILE A CA 1
ATOM 751 C C . ILE A 1 95 ? -15.162 -10.678 11.294 1.00 89.19 95 ILE A C 1
ATOM 753 O O . ILE A 1 95 ? -14.238 -11.495 11.284 1.00 89.19 95 ILE A O 1
ATOM 757 N N . GLU A 1 96 ? -16.441 -11.042 11.297 1.00 89.25 96 GLU A N 1
ATOM 758 C CA . GLU A 1 96 ? -16.854 -12.426 11.095 1.00 89.25 96 GLU A CA 1
ATOM 759 C C . GLU A 1 96 ? -16.803 -12.747 9.601 1.00 89.25 96 GLU A C 1
ATOM 761 O O . GLU A 1 96 ? -17.549 -12.187 8.802 1.00 89.25 96 GLU A O 1
ATOM 766 N N . PHE A 1 97 ? -15.893 -13.642 9.225 1.00 91.50 97 PHE A N 1
ATOM 767 C CA . PHE A 1 97 ? -15.747 -14.102 7.852 1.00 91.50 97 PHE A CA 1
ATOM 768 C C . PHE A 1 97 ? -16.402 -15.473 7.655 1.00 91.50 97 PHE A C 1
ATOM 770 O O . PHE A 1 97 ? -16.339 -16.335 8.533 1.00 91.50 97 PHE A O 1
ATOM 777 N N . GLY A 1 98 ? -17.010 -15.675 6.483 1.00 89.12 98 GLY A N 1
ATOM 778 C CA . GLY A 1 98 ? -17.565 -16.964 6.065 1.00 89.12 98 GLY A CA 1
ATOM 779 C C . GLY A 1 98 ? -16.508 -17.958 5.562 1.00 89.12 98 GLY A C 1
ATOM 780 O O . GLY A 1 98 ? -15.308 -17.697 5.586 1.00 89.12 98 GLY A O 1
ATOM 781 N N . GLU A 1 99 ? -16.970 -19.101 5.043 1.00 91.56 99 GLU A N 1
ATOM 782 C CA . GLU A 1 99 ? -16.122 -20.231 4.611 1.00 91.56 99 GLU A CA 1
ATOM 783 C C . GLU A 1 99 ? -15.159 -19.910 3.456 1.00 91.56 99 GLU A C 1
ATOM 785 O O . GLU A 1 99 ? -14.188 -20.631 3.240 1.00 91.56 99 GLU A O 1
ATOM 790 N N . ASN A 1 100 ? -15.407 -18.824 2.723 1.00 92.19 100 ASN A N 1
ATOM 791 C CA . ASN A 1 100 ? -14.558 -18.391 1.616 1.00 92.19 100 ASN A CA 1
ATOM 792 C C . ASN A 1 100 ? -13.223 -17.784 2.075 1.00 92.19 100 ASN A C 1
ATOM 794 O O . ASN A 1 100 ? -12.345 -17.569 1.242 1.00 92.19 100 ASN A O 1
ATOM 798 N N . VAL A 1 101 ? -13.055 -17.508 3.374 1.00 95.38 101 VAL A N 1
ATOM 799 C CA . VAL A 1 101 ? -11.789 -17.046 3.951 1.00 95.38 101 VAL A CA 1
ATOM 800 C C . VAL A 1 101 ? -11.041 -18.227 4.561 1.00 95.38 101 VAL A C 1
ATOM 802 O O . VAL A 1 101 ? -11.461 -18.786 5.573 1.00 95.38 101 VAL A O 1
ATOM 805 N N . LYS A 1 102 ? -9.898 -18.601 3.976 1.00 95.81 102 LYS A N 1
ATOM 806 C CA . LYS A 1 102 ? -9.115 -19.766 4.425 1.00 95.81 102 LYS A CA 1
ATOM 807 C C . LYS A 1 102 ? -8.398 -19.514 5.749 1.00 95.81 102 LYS A C 1
ATOM 809 O O . LYS A 1 102 ? -8.269 -20.428 6.563 1.00 95.81 102 LYS A O 1
ATOM 814 N N . GLN A 1 103 ? -7.896 -18.297 5.957 1.00 95.88 103 GLN A N 1
ATOM 815 C CA . GLN A 1 103 ? -7.117 -17.957 7.142 1.00 95.88 103 GLN A CA 1
ATOM 816 C C . GLN A 1 103 ? -7.283 -16.491 7.540 1.00 95.88 103 GLN A C 1
ATOM 818 O O . GLN A 1 103 ? -7.203 -15.596 6.704 1.00 95.88 103 GLN A O 1
ATOM 823 N N . VAL A 1 104 ? -7.415 -16.250 8.846 1.00 96.62 104 VAL A N 1
ATOM 824 C CA . VAL A 1 104 ? -7.332 -14.920 9.460 1.00 96.62 104 VAL A CA 1
ATOM 825 C C . VAL A 1 104 ? -6.117 -14.888 10.384 1.00 96.62 104 VAL A C 1
ATOM 827 O O . VAL A 1 104 ? -5.946 -15.773 11.225 1.00 96.62 104 VAL A O 1
ATOM 830 N N . ILE A 1 105 ? -5.260 -13.885 10.219 1.00 97.00 105 ILE A N 1
ATOM 831 C CA . ILE A 1 105 ? -4.028 -13.680 10.981 1.00 97.00 105 ILE A CA 1
ATOM 832 C C . ILE A 1 105 ? -4.130 -12.328 11.680 1.00 97.00 105 ILE A C 1
ATOM 834 O O . ILE A 1 105 ? -4.232 -11.291 11.029 1.00 97.00 105 ILE A O 1
ATOM 838 N N . VAL A 1 106 ? -4.068 -12.336 13.007 1.00 97.19 106 VAL A N 1
ATOM 839 C CA . VAL A 1 106 ? -3.931 -11.110 13.798 1.00 97.19 106 VAL A CA 1
ATOM 840 C C . VAL A 1 106 ? -2.464 -10.955 14.174 1.00 97.19 106 VAL A C 1
ATOM 842 O O . VAL A 1 106 ? -1.886 -11.865 14.767 1.00 97.19 106 VAL A O 1
ATOM 845 N N . LEU A 1 107 ? -1.854 -9.835 13.789 1.00 97.69 107 LEU A N 1
ATOM 846 C CA . LEU A 1 107 ? -0.474 -9.509 14.137 1.00 97.69 107 LEU A CA 1
ATOM 847 C C . LEU A 1 107 ? -0.439 -8.681 15.422 1.00 97.69 107 LEU A C 1
ATOM 849 O O . LEU A 1 107 ? -1.005 -7.590 15.492 1.00 97.69 107 LEU A O 1
ATOM 853 N N . GLU A 1 108 ? 0.267 -9.196 16.423 1.00 97.00 108 GLU A N 1
ATOM 854 C CA . GLU A 1 108 ? 0.585 -8.469 17.652 1.00 97.00 108 GLU A CA 1
ATOM 855 C C . GLU A 1 108 ? 1.703 -7.445 17.420 1.00 97.00 108 GLU A C 1
ATOM 857 O O . GLU A 1 108 ? 2.447 -7.510 16.437 1.00 97.00 108 GLU A O 1
ATOM 862 N N . GLU A 1 109 ? 1.860 -6.507 18.355 1.00 95.88 109 GLU A N 1
ATOM 863 C CA . GLU A 1 109 ? 2.930 -5.509 18.313 1.00 95.88 109 GLU A CA 1
ATOM 864 C C . GLU A 1 109 ? 4.309 -6.148 18.070 1.00 95.88 109 GLU A C 1
ATOM 866 O O . GLU A 1 109 ? 4.734 -7.079 18.758 1.00 95.88 109 GLU A O 1
ATOM 871 N N . GLY A 1 110 ? 5.025 -5.633 17.069 1.00 95.12 110 GLY A N 1
ATOM 872 C CA . GLY A 1 110 ? 6.365 -6.076 16.703 1.00 95.12 110 GLY A CA 1
ATOM 873 C C . GLY A 1 110 ? 6.406 -7.365 15.881 1.00 95.12 110 GLY A C 1
ATOM 874 O O . GLY A 1 110 ? 7.470 -7.686 15.341 1.00 95.12 110 GLY A O 1
ATOM 875 N N . GLN A 1 111 ? 5.287 -8.082 15.733 1.00 97.19 111 GLN A N 1
ATOM 876 C CA . GLN A 1 111 ? 5.217 -9.247 14.857 1.00 97.19 111 GLN A CA 1
ATOM 877 C C . GLN A 1 111 ? 5.276 -8.834 13.390 1.00 97.19 111 GLN A C 1
ATOM 879 O O . GLN A 1 111 ? 4.781 -7.781 12.983 1.00 97.19 111 GLN A O 1
ATOM 884 N N . SER A 1 112 ? 5.885 -9.704 12.591 1.00 96.38 112 SER A N 1
ATOM 885 C CA . SER A 1 112 ? 5.975 -9.544 11.148 1.00 96.38 112 SER A CA 1
ATOM 886 C C . SER A 1 112 ? 5.558 -10.823 10.443 1.00 96.38 112 SER A C 1
ATOM 888 O O . SER A 1 112 ? 5.705 -11.925 10.975 1.00 96.38 112 SER A O 1
ATOM 890 N N . LEU A 1 113 ? 5.039 -10.653 9.235 1.00 95.38 113 LEU A N 1
ATOM 891 C CA . LEU A 1 113 ? 4.735 -11.718 8.300 1.00 95.38 113 LEU A CA 1
ATOM 892 C C . LEU A 1 113 ? 5.518 -11.423 7.024 1.00 95.38 113 LEU A C 1
ATOM 894 O O . LEU A 1 113 ? 5.319 -10.386 6.401 1.00 95.38 113 LEU A O 1
ATOM 898 N N . SER A 1 114 ? 6.423 -12.322 6.655 1.00 93.06 114 SER A N 1
ATOM 899 C CA . SER A 1 114 ? 7.237 -12.200 5.449 1.00 93.06 114 SER A CA 1
ATOM 900 C C . SER A 1 114 ? 7.201 -13.511 4.693 1.00 93.06 114 SER A C 1
ATOM 902 O O . SER A 1 114 ? 7.427 -14.570 5.287 1.00 93.06 114 SER A O 1
ATOM 904 N N . TYR A 1 115 ? 6.885 -13.457 3.406 1.00 90.12 115 TYR A N 1
ATOM 905 C CA . TYR A 1 115 ? 6.850 -14.643 2.564 1.00 90.12 115 TYR A CA 1
ATOM 906 C C . TYR A 1 115 ? 7.085 -14.298 1.096 1.00 90.12 115 TYR A C 1
ATOM 908 O O . TYR A 1 115 ? 6.921 -13.160 0.652 1.00 90.12 115 TYR A O 1
ATOM 916 N N . LEU A 1 116 ? 7.487 -15.329 0.355 1.00 85.50 116 LEU A N 1
ATOM 917 C CA . LEU A 1 116 ? 7.550 -15.302 -1.093 1.00 85.50 116 LEU A CA 1
ATOM 918 C C . LEU A 1 116 ? 6.311 -16.017 -1.639 1.00 85.50 116 LEU A C 1
ATOM 920 O O . LEU A 1 116 ? 6.116 -17.197 -1.349 1.00 85.50 116 LEU A O 1
ATOM 924 N N . GLU A 1 117 ? 5.489 -15.332 -2.423 1.00 82.94 117 GLU A N 1
ATOM 925 C CA . GLU A 1 117 ? 4.341 -15.937 -3.106 1.00 82.94 117 GLU A CA 1
ATOM 926 C C . GLU A 1 117 ? 4.506 -15.720 -4.605 1.00 82.94 117 GLU A C 1
ATOM 928 O O . GLU A 1 117 ? 4.598 -14.582 -5.056 1.00 82.94 117 GLU A O 1
ATOM 933 N N . ASN A 1 118 ? 4.609 -16.809 -5.376 1.00 76.81 118 ASN A N 1
ATOM 934 C CA . ASN A 1 118 ? 4.755 -16.757 -6.836 1.00 76.81 118 ASN A CA 1
ATOM 935 C C . ASN A 1 118 ? 5.895 -15.819 -7.298 1.00 76.81 118 ASN A C 1
ATOM 937 O O . ASN A 1 118 ? 5.723 -14.996 -8.194 1.00 76.81 118 ASN A O 1
ATOM 941 N N . GLY A 1 119 ? 7.048 -15.902 -6.619 1.00 72.44 119 GLY A N 1
ATOM 942 C CA . GLY A 1 119 ? 8.241 -15.099 -6.914 1.00 72.44 119 GLY A CA 1
ATOM 943 C C . GLY A 1 119 ? 8.244 -13.679 -6.335 1.00 72.44 119 GLY A C 1
ATOM 944 O O . GLY A 1 119 ? 9.240 -12.979 -6.500 1.00 72.44 119 GLY A O 1
ATOM 945 N N . ARG A 1 120 ? 7.183 -13.259 -5.628 1.00 77.19 120 ARG A N 1
ATOM 946 C CA . ARG A 1 120 ? 7.036 -11.897 -5.083 1.00 77.19 120 ARG A CA 1
ATOM 947 C C . ARG A 1 120 ? 7.266 -11.847 -3.588 1.00 77.19 120 ARG A C 1
ATOM 949 O O . ARG A 1 120 ? 6.751 -12.689 -2.856 1.00 77.19 120 ARG A O 1
ATOM 956 N N . ARG A 1 121 ? 7.998 -10.830 -3.134 1.00 86.62 121 ARG A N 1
ATOM 957 C CA . ARG A 1 121 ? 8.208 -10.571 -1.707 1.00 86.62 121 ARG A CA 1
ATOM 958 C C . ARG A 1 121 ? 7.055 -9.747 -1.162 1.00 86.62 121 ARG A C 1
ATOM 960 O O . ARG A 1 121 ? 6.806 -8.631 -1.618 1.00 86.62 121 ARG A O 1
ATOM 967 N N . VAL A 1 122 ? 6.394 -10.308 -0.161 1.00 91.31 122 VAL A N 1
ATOM 968 C CA . VAL A 1 122 ? 5.409 -9.616 0.657 1.00 91.31 122 VAL A CA 1
ATOM 969 C C . VAL A 1 122 ? 5.958 -9.550 2.069 1.00 91.31 122 VAL A C 1
ATOM 971 O O . VAL A 1 122 ? 6.320 -10.576 2.648 1.00 91.31 122 VAL A O 1
ATOM 974 N N . TRP A 1 123 ? 6.005 -8.347 2.626 1.00 95.25 123 TRP A N 1
ATOM 975 C CA . TRP A 1 123 ? 6.414 -8.117 4.001 1.00 95.25 123 TR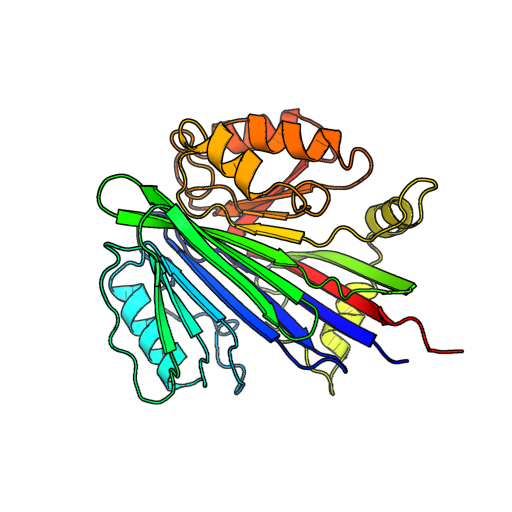P A CA 1
ATOM 976 C C . TRP A 1 123 ? 5.388 -7.239 4.703 1.00 95.25 123 TRP A C 1
ATOM 978 O O . TRP A 1 123 ? 4.989 -6.202 4.183 1.00 95.25 123 TRP A O 1
ATOM 988 N N . LEU A 1 124 ? 4.963 -7.649 5.892 1.00 96.69 124 LEU A N 1
ATOM 989 C CA . LEU A 1 124 ? 4.078 -6.890 6.762 1.00 96.69 124 LEU A CA 1
ATOM 990 C C . LEU A 1 124 ? 4.666 -6.856 8.164 1.00 96.69 124 LEU A C 1
ATOM 992 O O . LEU A 1 124 ? 5.200 -7.861 8.640 1.00 96.69 124 LEU A O 1
ATOM 996 N N . LYS A 1 125 ? 4.500 -5.737 8.863 1.00 97.25 125 LYS A N 1
ATOM 997 C CA . LYS A 1 125 ? 4.830 -5.630 10.282 1.00 97.25 125 LYS A CA 1
ATOM 998 C C . LYS A 1 125 ? 3.810 -4.789 11.021 1.00 97.25 125 LYS A C 1
ATOM 1000 O O . LYS A 1 125 ? 3.426 -3.719 10.553 1.00 97.25 125 LYS A O 1
ATOM 1005 N N . CYS A 1 126 ? 3.408 -5.271 12.192 1.00 97.62 126 CYS A N 1
ATOM 1006 C CA . CYS A 1 126 ? 2.525 -4.536 13.079 1.00 97.62 126 CYS A CA 1
ATOM 1007 C C . CYS A 1 126 ? 3.341 -3.653 14.029 1.00 97.62 126 CYS A C 1
ATOM 1009 O O . CYS A 1 126 ? 4.174 -4.137 14.799 1.00 97.62 126 CYS A O 1
ATOM 1011 N N . PHE A 1 127 ? 3.078 -2.353 13.989 1.00 96.44 127 PHE A N 1
ATOM 1012 C CA . PHE A 1 127 ? 3.632 -1.358 14.901 1.00 96.44 127 PHE A CA 1
ATOM 1013 C C . PHE A 1 127 ? 2.580 -0.949 15.929 1.00 96.44 127 PHE A C 1
ATOM 1015 O O . PHE A 1 127 ? 1.380 -1.024 15.663 1.00 96.44 127 PHE A O 1
ATOM 1022 N N . ALA A 1 128 ? 3.026 -0.492 17.097 1.00 92.12 128 ALA A N 1
ATOM 1023 C CA . ALA A 1 128 ? 2.130 0.101 18.077 1.00 92.12 128 ALA A CA 1
ATOM 1024 C C . ALA A 1 128 ? 1.564 1.430 17.566 1.00 92.12 128 ALA A C 1
ATOM 1026 O O . ALA A 1 128 ? 2.301 2.264 17.037 1.00 92.12 128 ALA A O 1
ATOM 1027 N N . ASN A 1 129 ? 0.267 1.655 17.780 1.00 88.12 129 ASN A N 1
ATOM 1028 C CA . ASN A 1 129 ? -0.393 2.923 17.488 1.00 88.12 129 ASN A CA 1
ATOM 1029 C C . ASN A 1 129 ? -1.422 3.270 18.580 1.00 88.12 129 ASN A C 1
ATOM 1031 O O . ASN A 1 129 ? -2.643 3.211 18.405 1.00 88.12 129 ASN A O 1
ATOM 1035 N N . GLY A 1 130 ? -0.920 3.607 19.769 1.00 85.31 130 GLY A N 1
ATOM 1036 C CA . GLY A 1 130 ? -1.760 3.898 20.927 1.00 85.31 130 GLY A CA 1
ATOM 1037 C C . GLY A 1 130 ? -2.390 2.632 21.513 1.00 85.31 130 GLY A C 1
ATOM 1038 O O . GLY A 1 130 ? -1.697 1.832 22.132 1.00 85.31 130 GLY A O 1
ATOM 1039 N N . LYS A 1 131 ? -3.716 2.479 21.388 1.00 84.06 131 LYS A N 1
ATOM 1040 C CA . LYS A 1 131 ? -4.463 1.333 21.956 1.00 84.06 131 LYS A CA 1
ATOM 1041 C C . LYS A 1 131 ? -4.626 0.151 20.996 1.00 84.06 131 LYS A C 1
ATOM 1043 O O . LYS A 1 131 ? -5.083 -0.899 21.435 1.00 84.06 131 LYS A O 1
ATOM 1048 N N . GLN A 1 132 ? -4.277 0.328 19.726 1.00 90.00 132 GLN A N 1
ATOM 1049 C CA . GLN A 1 132 ? -4.364 -0.690 18.680 1.00 90.00 132 GLN A CA 1
ATOM 1050 C C . GLN A 1 132 ? -3.074 -0.693 17.854 1.00 90.00 132 GLN A C 1
ATOM 1052 O O . GLN A 1 132 ? -2.262 0.231 17.965 1.00 90.00 132 GLN A O 1
ATOM 1057 N N . GLY A 1 133 ? -2.875 -1.733 17.053 1.00 93.69 133 GLY A N 1
ATOM 1058 C CA . GLY A 1 133 ? -1.759 -1.808 16.120 1.00 93.69 133 GLY A CA 1
ATOM 1059 C C . GLY A 1 133 ? -2.034 -1.090 14.798 1.00 93.69 133 GLY A C 1
ATOM 1060 O O . GLY A 1 133 ? -3.154 -0.680 14.502 1.00 93.69 133 GLY A O 1
ATOM 1061 N N . THR A 1 134 ? -0.996 -0.956 13.982 1.00 95.50 134 THR A N 1
ATOM 1062 C CA . THR A 1 134 ? -1.079 -0.519 12.581 1.00 95.50 134 THR A CA 1
ATOM 1063 C C . THR A 1 134 ? -0.117 -1.337 11.737 1.00 95.50 134 THR A C 1
ATOM 1065 O O . THR A 1 134 ? 0.969 -1.686 12.211 1.00 95.50 134 THR A O 1
ATOM 1068 N N . ILE A 1 135 ? -0.505 -1.672 10.509 1.00 97.19 135 ILE A N 1
ATOM 1069 C CA . ILE A 1 135 ? 0.301 -2.521 9.639 1.00 97.19 135 ILE A CA 1
ATOM 1070 C C . ILE A 1 135 ? 1.057 -1.649 8.644 1.00 97.19 135 ILE A C 1
ATOM 1072 O O . ILE A 1 135 ? 0.479 -0.927 7.838 1.00 97.19 135 ILE A O 1
ATOM 1076 N N . VAL A 1 136 ? 2.381 -1.773 8.658 1.00 96.62 136 VAL A N 1
ATOM 1077 C CA . VAL A 1 136 ? 3.210 -1.337 7.536 1.00 96.62 136 VAL A CA 1
ATOM 1078 C C . VAL A 1 136 ? 3.394 -2.529 6.612 1.00 96.62 136 VAL A C 1
ATOM 1080 O O . VAL A 1 136 ? 3.731 -3.619 7.075 1.00 96.62 136 VAL A O 1
ATOM 1083 N N . MET A 1 137 ? 3.190 -2.326 5.315 1.00 95.88 137 MET A N 1
ATOM 1084 C CA . MET A 1 137 ? 3.349 -3.360 4.298 1.00 95.88 137 MET A CA 1
ATOM 1085 C C . MET A 1 137 ? 4.314 -2.902 3.208 1.00 95.88 137 MET A C 1
ATOM 1087 O O . MET A 1 137 ? 4.194 -1.801 2.676 1.00 95.88 137 MET A O 1
ATOM 1091 N N . TYR A 1 138 ? 5.250 -3.772 2.854 1.00 94.44 138 TYR A N 1
ATOM 1092 C CA . TYR A 1 138 ? 6.053 -3.676 1.647 1.00 94.44 138 TYR A CA 1
ATOM 1093 C C . TYR A 1 138 ? 5.644 -4.781 0.679 1.00 94.44 138 TYR A C 1
ATOM 1095 O O . TYR A 1 138 ? 5.429 -5.932 1.074 1.00 94.44 138 TYR A O 1
ATOM 1103 N N . CYS A 1 139 ? 5.538 -4.424 -0.594 1.00 90.75 139 CYS A N 1
ATOM 1104 C CA . CYS A 1 139 ? 5.171 -5.361 -1.634 1.00 90.75 139 CYS A CA 1
ATOM 1105 C C . CYS A 1 139 ? 5.757 -4.962 -2.982 1.00 90.75 139 CYS A C 1
ATOM 1107 O O . CYS A 1 139 ? 5.859 -3.775 -3.299 1.00 90.75 139 CYS A O 1
ATOM 1109 N N . ASP A 1 140 ? 6.095 -5.958 -3.794 1.00 86.31 140 ASP A N 1
ATOM 1110 C CA . ASP A 1 140 ? 6.705 -5.747 -5.098 1.00 86.31 140 ASP A CA 1
ATOM 1111 C C . ASP A 1 140 ? 6.270 -6.811 -6.117 1.00 86.31 140 ASP A C 1
ATOM 1113 O O . ASP A 1 140 ? 6.051 -7.973 -5.778 1.00 86.31 140 ASP A O 1
ATOM 1117 N N . ALA A 1 141 ? 6.160 -6.398 -7.376 1.00 76.38 141 ALA A N 1
ATOM 1118 C CA . ALA A 1 141 ? 5.908 -7.221 -8.544 1.00 76.38 141 ALA A CA 1
ATOM 1119 C C . ALA A 1 141 ? 7.179 -7.782 -9.190 1.00 76.38 141 ALA A C 1
ATOM 1121 O O . ALA A 1 141 ? 7.049 -8.595 -10.110 1.00 76.38 141 ALA A O 1
ATOM 1122 N N . ARG A 1 142 ? 8.385 -7.376 -8.753 1.00 72.56 142 ARG A N 1
ATOM 1123 C CA . ARG A 1 142 ? 9.624 -7.976 -9.260 1.00 72.56 142 ARG A CA 1
ATOM 1124 C C . ARG A 1 142 ? 9.611 -9.480 -9.064 1.00 72.56 142 ARG A C 1
ATOM 1126 O O . ARG A 1 142 ? 9.213 -10.016 -8.032 1.00 72.56 142 ARG A O 1
ATOM 1133 N N . ILE A 1 143 ? 10.149 -10.120 -10.084 1.00 66.62 143 ILE A N 1
ATOM 1134 C CA . ILE A 1 143 ? 10.435 -11.537 -10.133 1.00 66.62 143 ILE A CA 1
ATOM 1135 C C . ILE A 1 143 ? 11.949 -11.668 -10.172 1.00 66.62 143 ILE A C 1
ATOM 1137 O O . ILE A 1 143 ? 12.621 -10.906 -10.876 1.00 66.62 143 ILE A O 1
ATOM 1141 N N . GLN A 1 144 ? 12.483 -12.610 -9.396 1.00 62.94 144 GLN A N 1
ATOM 1142 C CA . GLN A 1 144 ? 13.910 -12.915 -9.430 1.00 62.94 144 GLN A CA 1
ATOM 1143 C C . GLN A 1 144 ? 14.326 -13.236 -10.875 1.00 62.94 144 GLN A C 1
ATOM 1145 O O . GLN A 1 144 ? 13.626 -13.959 -11.576 1.00 62.94 144 GLN A O 1
ATOM 1150 N N . GLU A 1 145 ? 15.459 -12.684 -11.318 1.00 63.12 145 GLU A N 1
ATOM 1151 C CA . GLU A 1 145 ? 16.054 -12.970 -12.636 1.00 63.12 145 GLU A CA 1
ATOM 1152 C C . GLU A 1 145 ? 15.313 -12.396 -13.867 1.00 63.12 145 GLU A C 1
ATOM 1154 O O . GLU A 1 145 ? 15.531 -12.845 -14.998 1.00 63.12 145 GLU A O 1
ATOM 1159 N N . ALA A 1 146 ? 14.473 -11.368 -13.697 1.00 62.62 146 ALA A N 1
ATOM 1160 C CA . ALA A 1 146 ? 13.885 -10.649 -14.831 1.00 62.62 146 ALA A CA 1
ATOM 1161 C C . ALA A 1 146 ? 14.966 -10.016 -15.738 1.00 62.62 146 ALA A C 1
ATOM 1163 O O . ALA A 1 146 ? 15.899 -9.368 -15.266 1.00 62.62 146 ALA A O 1
ATOM 1164 N N . LYS A 1 147 ? 14.832 -10.196 -17.058 1.00 66.50 147 LYS A N 1
ATOM 1165 C CA . LYS A 1 147 ? 15.773 -9.693 -18.077 1.00 66.50 147 LYS A CA 1
ATOM 1166 C C . LYS A 1 147 ? 15.408 -8.299 -18.586 1.00 66.50 147 LYS A C 1
ATOM 1168 O O . LYS A 1 147 ? 16.289 -7.557 -19.008 1.00 66.50 147 LYS A O 1
ATOM 1173 N N . ASP A 1 148 ? 14.118 -7.985 -18.607 1.00 70.06 148 ASP A N 1
ATOM 1174 C CA . ASP A 1 148 ? 13.578 -6.713 -19.085 1.00 70.06 148 ASP A CA 1
ATOM 1175 C C . ASP A 1 148 ? 12.266 -6.416 -18.350 1.00 70.06 148 ASP A C 1
ATOM 1177 O O . ASP A 1 148 ? 11.583 -7.329 -17.871 1.00 70.06 148 ASP A O 1
ATOM 1181 N N . CYS A 1 149 ? 11.906 -5.145 -18.267 1.00 75.81 149 CYS A N 1
ATOM 1182 C CA . CYS A 1 149 ? 10.651 -4.684 -17.705 1.00 75.81 149 CYS A CA 1
ATOM 1183 C C . CYS A 1 149 ? 10.231 -3.359 -18.330 1.00 75.81 149 CYS A C 1
ATOM 1185 O O . CYS A 1 149 ? 11.034 -2.461 -18.599 1.00 75.81 149 CYS A O 1
ATOM 1187 N N . GLN A 1 150 ? 8.925 -3.225 -18.511 1.00 75.69 150 GLN A N 1
ATOM 1188 C CA . GLN A 1 150 ? 8.293 -1.963 -18.842 1.00 75.69 150 GLN A CA 1
ATOM 1189 C C . GLN A 1 150 ? 7.274 -1.636 -17.763 1.00 75.69 150 GLN A C 1
ATOM 1191 O O . GLN A 1 150 ? 6.509 -2.498 -17.341 1.00 75.69 150 GLN A O 1
ATOM 1196 N N . MET A 1 151 ? 7.240 -0.372 -17.350 1.00 79.12 151 MET A N 1
ATOM 1197 C CA . MET A 1 151 ? 6.250 0.136 -16.415 1.00 79.12 151 MET A CA 1
ATOM 1198 C C . MET A 1 151 ? 5.794 1.521 -16.854 1.00 79.12 151 MET A C 1
ATOM 1200 O O . MET A 1 151 ? 6.620 2.384 -17.156 1.00 79.12 151 MET A O 1
ATOM 1204 N N . THR A 1 152 ? 4.486 1.739 -16.815 1.00 78.38 152 THR A N 1
ATOM 1205 C CA . THR A 1 152 ? 3.863 3.049 -16.979 1.00 78.38 152 THR A CA 1
ATOM 1206 C C . THR A 1 152 ? 3.131 3.416 -15.700 1.00 78.38 152 THR A C 1
ATOM 1208 O O . THR A 1 152 ? 2.448 2.582 -15.106 1.00 78.38 152 THR A O 1
ATOM 1211 N N . VAL A 1 153 ? 3.262 4.677 -15.297 1.00 81.12 153 VAL A N 1
ATOM 1212 C CA . VAL A 1 153 ? 2.521 5.269 -14.185 1.00 81.12 153 VAL A CA 1
ATOM 1213 C C . VAL A 1 153 ? 1.635 6.366 -14.748 1.00 81.12 153 VAL A C 1
ATOM 1215 O O . VAL A 1 153 ? 2.113 7.225 -15.488 1.00 81.12 153 VAL A O 1
ATOM 1218 N N . TRP A 1 154 ? 0.354 6.364 -14.404 1.00 77.94 154 TRP A N 1
ATOM 1219 C CA . TRP A 1 154 ? -0.565 7.405 -14.845 1.00 77.94 154 TRP A CA 1
ATOM 1220 C C . TRP A 1 154 ? -1.656 7.657 -13.807 1.00 77.94 154 TRP A C 1
ATOM 1222 O O . TRP A 1 154 ? -2.116 6.744 -13.119 1.00 77.94 154 TRP A O 1
ATOM 1232 N N . ALA A 1 155 ? -2.051 8.921 -13.679 1.00 79.50 155 ALA A N 1
ATOM 1233 C CA . ALA A 1 155 ? -3.198 9.303 -12.870 1.00 79.50 155 ALA A CA 1
ATOM 1234 C C . ALA A 1 155 ? -4.475 9.134 -13.699 1.00 79.50 155 ALA A C 1
ATOM 1236 O O . ALA A 1 155 ? -4.522 9.579 -14.849 1.00 79.50 155 ALA A O 1
ATOM 1237 N N . PHE A 1 156 ? -5.496 8.514 -13.118 1.00 75.88 156 PHE A N 1
ATOM 1238 C CA . PHE A 1 156 ? -6.790 8.311 -13.765 1.00 75.88 156 PHE A CA 1
ATOM 1239 C C . PHE A 1 156 ? -7.886 9.148 -13.097 1.00 75.88 156 PHE A C 1
ATOM 1241 O O . PHE A 1 156 ? -7.722 9.631 -11.975 1.00 75.88 156 PHE A O 1
ATOM 1248 N N . GLN A 1 157 ? -8.989 9.333 -13.821 1.00 74.19 157 GLN A N 1
ATOM 1249 C CA . GLN A 1 157 ? -10.198 10.044 -13.397 1.00 74.19 157 GLN A CA 1
ATOM 1250 C C . GLN A 1 157 ? -11.425 9.158 -13.681 1.00 74.19 157 GLN A C 1
ATOM 1252 O O . GLN A 1 157 ? -11.281 8.147 -14.368 1.00 74.19 157 GLN A O 1
ATOM 1257 N N . GLU A 1 158 ? -12.611 9.536 -13.198 1.00 65.81 158 GLU A N 1
ATOM 1258 C CA . GLU A 1 158 ? -13.870 8.772 -13.302 1.00 65.81 158 GLU A CA 1
ATOM 1259 C C . GLU A 1 158 ? -14.171 8.281 -14.730 1.00 65.81 158 GLU A C 1
ATOM 1261 O O . GLU A 1 158 ? -14.583 7.143 -14.954 1.00 65.81 158 GLU A O 1
ATOM 1266 N N . GLU A 1 159 ? -13.890 9.125 -15.724 1.00 60.19 159 GLU A N 1
ATOM 1267 C CA . GLU A 1 159 ? -14.116 8.844 -17.145 1.00 60.19 159 GLU A CA 1
ATOM 1268 C C . GLU A 1 159 ? -13.195 7.737 -17.694 1.00 60.19 159 GLU A C 1
ATOM 1270 O O . GLU A 1 159 ? -13.468 7.146 -18.747 1.00 60.19 159 GLU A O 1
ATOM 1275 N N . THR A 1 160 ? -12.112 7.423 -16.981 1.00 64.31 160 THR A N 1
ATOM 1276 C CA . THR A 1 160 ? -11.111 6.434 -17.371 1.00 64.31 160 THR A CA 1
ATOM 1277 C C . THR A 1 160 ? -11.241 5.180 -16.512 1.00 64.31 160 THR A C 1
ATOM 1279 O O . THR A 1 160 ? -10.577 5.020 -15.492 1.00 64.31 160 THR A O 1
ATOM 1282 N N . LYS A 1 161 ? -12.082 4.239 -16.960 1.00 57.66 161 LYS A N 1
ATOM 1283 C CA . LYS A 1 161 ? -12.235 2.933 -16.303 1.00 57.66 161 LYS A CA 1
ATOM 1284 C C . LYS A 1 161 ? -10.908 2.167 -16.289 1.00 57.66 161 LYS A C 1
ATOM 1286 O O . LYS A 1 161 ? -10.381 1.818 -17.348 1.00 57.66 161 LYS A O 1
ATOM 1291 N N . VAL A 1 162 ? -10.404 1.862 -15.095 1.00 64.62 162 VAL A N 1
ATOM 1292 C CA . VAL A 1 162 ? -9.249 0.981 -14.878 1.00 64.62 162 VAL A CA 1
ATOM 1293 C C . VAL A 1 162 ? -9.748 -0.300 -14.223 1.00 64.62 162 VAL A C 1
ATOM 1295 O O . VAL A 1 162 ? -10.402 -0.239 -13.188 1.00 64.62 162 VAL A O 1
ATOM 1298 N N . SER A 1 163 ? -9.475 -1.462 -14.823 1.00 67.81 163 SER A N 1
ATOM 1299 C CA . SER A 1 163 ? -9.796 -2.733 -14.165 1.00 67.81 163 SER A CA 1
ATOM 1300 C C . SER A 1 163 ? -8.830 -2.987 -13.006 1.00 67.81 163 SER A C 1
ATOM 1302 O O . SER A 1 163 ? -7.646 -2.654 -13.091 1.00 67.81 163 SER A O 1
ATOM 1304 N N . VAL A 1 164 ? -9.310 -3.602 -11.931 1.00 67.88 164 VAL A N 1
ATOM 1305 C CA . VAL A 1 164 ? -8.457 -3.956 -10.790 1.00 67.88 164 VAL A CA 1
ATOM 1306 C C . VAL A 1 164 ? -7.506 -5.098 -11.142 1.00 67.88 164 VAL A C 1
ATOM 1308 O O . VAL A 1 164 ? -6.299 -5.007 -10.920 1.00 67.88 164 VAL A O 1
ATOM 1311 N N . CYS A 1 165 ? -8.042 -6.145 -11.766 1.00 68.31 165 CYS A N 1
ATOM 1312 C CA . CYS A 1 165 ? -7.267 -7.302 -12.181 1.00 68.31 165 CYS A CA 1
ATOM 1313 C C . CYS A 1 165 ? -6.582 -7.100 -13.531 1.00 68.31 165 CYS A C 1
ATOM 1315 O O . CYS A 1 165 ? -7.111 -6.448 -14.444 1.00 68.31 165 CYS A O 1
ATOM 1317 N N . VAL A 1 166 ? -5.416 -7.728 -13.657 1.00 66.62 166 VAL A N 1
ATOM 1318 C CA . VAL A 1 166 ? -4.787 -7.986 -14.946 1.00 66.62 166 VAL A CA 1
ATOM 1319 C C . VAL A 1 166 ? -5.420 -9.232 -15.556 1.00 66.62 166 VAL A C 1
ATOM 1321 O O . VAL A 1 166 ? -5.299 -10.325 -15.011 1.00 66.62 166 VAL A O 1
ATOM 1324 N N . ASP A 1 167 ? -6.079 -9.062 -16.697 1.00 65.50 167 ASP A N 1
ATOM 1325 C CA . ASP A 1 167 ? -6.590 -10.177 -17.487 1.00 65.50 167 ASP A CA 1
ATOM 1326 C C . ASP A 1 167 ? -5.469 -10.736 -18.388 1.00 65.50 167 ASP A C 1
ATOM 1328 O O . ASP A 1 167 ? -4.815 -9.998 -19.140 1.00 65.50 167 ASP A O 1
ATOM 1332 N N . LYS A 1 168 ? -5.210 -12.045 -18.272 1.00 60.94 168 LYS A N 1
ATOM 1333 C CA . LYS A 1 168 ? -4.231 -12.763 -19.104 1.00 60.94 168 LYS A CA 1
ATOM 1334 C C . LYS A 1 168 ? -4.730 -13.017 -20.519 1.00 60.94 168 LYS A C 1
ATOM 1336 O O . LYS A 1 168 ? -3.908 -13.194 -21.409 1.00 60.94 168 LYS A O 1
ATOM 1341 N N . ASP A 1 169 ? -6.037 -13.067 -20.717 1.00 58.50 169 ASP A N 1
ATOM 1342 C CA . ASP A 1 169 ? -6.649 -13.343 -22.011 1.00 58.50 169 ASP A CA 1
ATOM 1343 C C . ASP A 1 169 ? -7.013 -12.033 -22.728 1.00 58.50 169 ASP A C 1
ATOM 1345 O O . ASP A 1 169 ? -6.970 -11.965 -23.959 1.00 58.50 169 ASP A O 1
ATOM 1349 N N . ASP A 1 170 ? -7.277 -10.963 -21.965 1.00 60.28 170 ASP A N 1
ATOM 1350 C CA . ASP A 1 170 ? -7.489 -9.602 -22.470 1.00 60.28 170 ASP A CA 1
ATOM 1351 C C . ASP A 1 170 ? -6.419 -8.602 -21.989 1.00 60.28 170 ASP A C 1
ATOM 1353 O O . ASP A 1 170 ? -6.601 -7.769 -21.095 1.00 60.28 170 ASP A O 1
ATOM 1357 N N . HIS A 1 171 ? -5.280 -8.613 -22.678 1.00 56.25 171 HIS A N 1
ATOM 1358 C CA . HIS A 1 171 ? -4.189 -7.666 -22.440 1.00 56.25 171 HIS A CA 1
ATOM 1359 C C . HIS A 1 171 ? -4.491 -6.225 -22.883 1.00 56.25 171 HIS A C 1
ATOM 1361 O O . HIS A 1 171 ? -3.625 -5.354 -22.738 1.00 56.25 171 HIS A O 1
ATOM 1367 N N . SER A 1 172 ? -5.668 -5.938 -23.455 1.00 55.38 172 SER A N 1
ATOM 1368 C CA . SER A 1 172 ? -5.967 -4.625 -24.038 1.00 55.38 172 SER A CA 1
ATOM 1369 C C . SER A 1 172 ? -5.863 -3.500 -23.011 1.00 55.38 172 SER A C 1
ATOM 1371 O O . SER A 1 172 ? -5.340 -2.435 -23.332 1.00 55.38 172 SER A O 1
ATOM 1373 N N . CYS A 1 173 ? -6.258 -3.740 -21.759 1.00 54.84 173 CYS A N 1
ATOM 1374 C CA . CYS A 1 173 ? -6.176 -2.742 -20.696 1.00 54.84 173 CYS A CA 1
ATOM 1375 C C . CYS A 1 173 ? -4.723 -2.461 -20.262 1.00 54.84 173 CYS A C 1
ATOM 1377 O O . CYS A 1 173 ? -4.330 -1.302 -20.142 1.00 54.84 173 CYS A O 1
ATOM 1379 N N . ALA A 1 174 ? -3.904 -3.501 -20.058 1.00 54.53 174 ALA A N 1
ATOM 1380 C CA . ALA A 1 174 ? -2.493 -3.342 -19.690 1.00 54.53 174 ALA A CA 1
ATOM 1381 C C . ALA A 1 174 ? -1.688 -2.689 -20.827 1.00 54.53 174 ALA A C 1
ATOM 1383 O O . ALA A 1 174 ? -0.981 -1.707 -20.611 1.00 54.53 174 ALA A O 1
ATOM 1384 N N . MET A 1 175 ? -1.883 -3.156 -22.064 1.00 56.22 175 MET A N 1
ATOM 1385 C CA . MET A 1 175 ? -1.170 -2.645 -23.235 1.00 56.22 175 MET A CA 1
ATOM 1386 C C . MET A 1 175 ? -1.606 -1.231 -23.628 1.00 56.22 175 MET A C 1
ATOM 1388 O O . MET A 1 175 ? -0.751 -0.425 -23.985 1.00 56.22 175 MET A O 1
ATOM 1392 N N . ARG A 1 176 ? -2.900 -0.883 -23.535 1.00 57.34 176 ARG A N 1
ATOM 1393 C CA . ARG A 1 176 ? -3.394 0.472 -23.855 1.00 57.34 176 ARG A CA 1
ATOM 1394 C C . ARG A 1 176 ? -2.777 1.536 -22.950 1.00 57.34 176 ARG A C 1
ATOM 1396 O O . ARG A 1 176 ? -2.484 2.630 -23.425 1.00 57.34 176 ARG A O 1
ATOM 1403 N N . ASN A 1 177 ? -2.519 1.190 -21.692 1.00 57.62 177 ASN A N 1
ATOM 1404 C CA . ASN A 1 177 ? -1.839 2.067 -20.742 1.00 57.62 177 ASN A CA 1
ATOM 1405 C C . ASN A 1 177 ? -0.324 2.136 -21.008 1.00 57.62 177 ASN A C 1
ATOM 1407 O O . ASN A 1 177 ? 0.276 3.192 -20.831 1.00 57.62 177 ASN A O 1
ATOM 1411 N N . CYS A 1 178 ? 0.294 1.065 -21.518 1.00 56.12 178 CYS A N 1
ATOM 1412 C CA . CYS A 1 178 ? 1.706 1.062 -21.923 1.00 56.12 178 CYS A CA 1
ATOM 1413 C C . CYS A 1 178 ? 1.994 1.801 -23.247 1.00 56.12 178 CYS A C 1
ATOM 1415 O O . CYS A 1 178 ? 3.153 2.097 -23.528 1.00 56.12 178 CYS A O 1
ATOM 1417 N N . LEU A 1 179 ? 0.976 2.128 -24.061 1.00 53.38 179 LEU A N 1
ATOM 1418 C CA . LEU A 1 179 ? 1.150 2.890 -25.313 1.00 53.38 179 LEU A CA 1
ATOM 1419 C C . LEU A 1 179 ? 1.549 4.356 -25.072 1.00 53.38 179 LEU A C 1
ATOM 1421 O O . LEU A 1 179 ? 2.208 4.963 -25.920 1.00 53.38 179 LEU A O 1
ATOM 1425 N N . TYR A 1 180 ? 1.181 4.922 -23.920 1.00 50.38 180 TYR A N 1
ATOM 1426 C CA . TYR A 1 180 ? 1.663 6.226 -23.477 1.00 50.38 180 TYR A CA 1
ATOM 1427 C C . TYR A 1 180 ? 2.968 6.015 -22.711 1.00 50.38 180 TYR A C 1
ATOM 1429 O O . TYR A 1 180 ? 2.978 5.819 -21.499 1.00 50.38 180 TYR A O 1
ATOM 1437 N N . ASN A 1 181 ? 4.081 5.991 -23.444 1.00 50.97 181 ASN A N 1
ATOM 1438 C CA . ASN A 1 181 ? 5.409 5.881 -22.850 1.00 50.97 181 ASN A CA 1
ATOM 1439 C C . ASN A 1 181 ? 5.623 7.026 -21.849 1.00 50.97 181 ASN A C 1
ATOM 1441 O O . ASN A 1 181 ? 5.769 8.179 -22.262 1.00 50.97 181 ASN A O 1
ATOM 1445 N N . ASP A 1 182 ? 5.717 6.715 -20.555 1.00 55.56 182 ASP A N 1
ATOM 1446 C CA . ASP A 1 182 ? 6.366 7.613 -19.603 1.00 55.56 182 ASP A CA 1
ATOM 1447 C C . ASP A 1 182 ? 7.870 7.582 -19.920 1.00 55.56 182 ASP A C 1
ATOM 1449 O O . ASP A 1 182 ? 8.646 6.749 -19.437 1.00 55.56 182 ASP A O 1
ATOM 1453 N N . PHE A 1 183 ? 8.253 8.425 -20.881 1.00 51.31 183 PHE A N 1
ATOM 1454 C CA . PHE A 1 183 ? 9.588 8.473 -21.473 1.00 51.31 183 PHE A CA 1
ATOM 1455 C C . PHE A 1 183 ? 10.671 8.687 -20.407 1.00 51.31 183 PHE A C 1
ATOM 1457 O O . PHE A 1 183 ? 11.776 8.158 -20.546 1.00 51.31 183 PHE A O 1
ATOM 1464 N N . ASP A 1 184 ? 10.340 9.394 -19.323 1.00 52.62 184 ASP A N 1
ATOM 1465 C CA . ASP A 1 184 ? 11.241 9.647 -18.199 1.00 52.62 184 ASP A CA 1
ATOM 1466 C C . ASP A 1 184 ? 11.515 8.371 -17.390 1.00 52.62 184 ASP A C 1
ATOM 1468 O O . ASP A 1 184 ? 12.652 8.134 -16.977 1.00 52.62 184 ASP A O 1
ATOM 1472 N N . VAL A 1 185 ? 10.515 7.499 -17.226 1.00 56.84 185 VAL A N 1
ATOM 1473 C CA . VAL A 1 185 ? 10.658 6.209 -16.528 1.00 56.84 185 VAL A CA 1
ATOM 1474 C C . VAL A 1 185 ? 11.446 5.212 -17.370 1.00 56.84 185 VAL A C 1
ATOM 1476 O O . VAL A 1 185 ? 12.372 4.576 -16.864 1.00 56.84 185 VAL A O 1
ATOM 1479 N N . CYS A 1 186 ? 11.154 5.140 -18.671 1.00 55.88 186 CYS A N 1
ATOM 1480 C CA . CYS A 1 186 ? 11.878 4.265 -19.593 1.00 55.88 186 CYS A CA 1
ATOM 1481 C C . CYS A 1 186 ? 13.349 4.684 -19.749 1.00 55.88 186 CYS A C 1
ATOM 1483 O O . CYS A 1 186 ? 14.224 3.822 -19.788 1.00 55.88 186 CYS A O 1
ATOM 1485 N N . LYS A 1 187 ? 13.667 5.986 -19.816 1.00 54.16 187 LYS A N 1
ATOM 1486 C CA . LYS A 1 187 ? 15.068 6.449 -19.855 1.00 54.16 187 LYS A CA 1
ATOM 1487 C C . LYS A 1 187 ? 15.784 6.327 -18.515 1.00 54.16 187 LYS A C 1
ATOM 1489 O O . LYS A 1 187 ? 16.995 6.125 -18.525 1.00 54.16 187 LYS A O 1
ATOM 1494 N N . GLY A 1 188 ? 15.067 6.491 -17.402 1.00 57.47 188 GLY A N 1
ATOM 1495 C CA . GLY A 1 188 ? 15.616 6.345 -16.055 1.00 57.47 188 GLY A CA 1
ATOM 1496 C C . GLY A 1 188 ? 16.126 4.928 -15.815 1.00 57.47 188 GLY A C 1
ATOM 1497 O O . GLY A 1 188 ? 17.301 4.757 -15.511 1.00 57.47 188 GLY A O 1
ATOM 1498 N N . HIS A 1 189 ? 15.281 3.923 -16.058 1.00 59.34 189 HIS A N 1
ATOM 1499 C CA . HIS A 1 189 ? 15.645 2.512 -15.883 1.00 59.34 189 HIS A CA 1
ATOM 1500 C C . HIS A 1 189 ? 16.650 1.995 -16.920 1.00 59.34 189 HIS A C 1
ATOM 1502 O O . HIS A 1 189 ? 17.460 1.140 -16.601 1.00 59.34 189 HIS A O 1
ATOM 1508 N N . ASN A 1 190 ? 16.655 2.543 -18.140 1.00 55.88 190 ASN A N 1
ATOM 1509 C CA . ASN A 1 190 ? 17.650 2.195 -19.166 1.00 55.88 190 ASN A CA 1
ATOM 1510 C C . ASN A 1 190 ? 18.919 3.073 -19.106 1.00 55.88 190 ASN A C 1
ATOM 1512 O O . ASN A 1 190 ? 19.744 3.065 -20.027 1.00 55.88 190 ASN A O 1
ATOM 1516 N N . GLY A 1 191 ? 19.064 3.898 -18.065 1.00 57.34 191 GLY A N 1
ATOM 1517 C CA . GLY A 1 191 ? 20.230 4.749 -17.859 1.00 57.34 191 GLY A CA 1
ATOM 1518 C C . GLY A 1 191 ? 21.447 3.942 -17.400 1.00 57.34 191 GLY A C 1
ATOM 1519 O O . GLY A 1 191 ? 21.323 2.977 -16.655 1.00 57.34 191 GLY A O 1
ATOM 1520 N N . LYS A 1 192 ? 22.659 4.361 -17.795 1.00 48.16 192 LYS A N 1
ATOM 1521 C CA . LYS A 1 192 ? 23.900 3.769 -17.263 1.00 48.16 192 LYS A CA 1
ATOM 1522 C C . LYS A 1 192 ? 23.938 3.947 -15.737 1.00 48.16 192 LYS A C 1
ATOM 1524 O O . LYS A 1 192 ? 24.049 5.084 -15.283 1.00 48.16 192 LYS A O 1
ATOM 1529 N N . GLY A 1 193 ? 23.872 2.845 -14.988 1.00 53.44 193 GLY A N 1
ATOM 1530 C CA . GLY A 1 193 ? 23.900 2.827 -13.519 1.00 53.44 193 GLY A CA 1
ATOM 1531 C C . GLY A 1 193 ? 22.662 2.227 -12.845 1.00 53.44 193 GLY A C 1
ATOM 1532 O O . GLY A 1 193 ? 22.663 2.127 -11.626 1.00 53.44 193 GLY A O 1
ATOM 1533 N N . TYR A 1 194 ? 21.643 1.823 -13.608 1.00 56.00 194 TYR A N 1
ATOM 1534 C CA . TYR A 1 194 ? 20.496 1.069 -13.097 1.00 56.00 194 TYR A CA 1
ATOM 1535 C C . TYR A 1 194 ? 20.573 -0.355 -13.649 1.00 56.00 194 TYR A C 1
ATOM 1537 O O . TYR A 1 194 ? 20.498 -0.550 -14.861 1.00 56.00 194 TYR A O 1
ATOM 1545 N N . GLU A 1 195 ? 20.814 -1.328 -12.770 1.00 52.53 195 GLU A N 1
ATOM 1546 C CA . GLU A 1 195 ? 20.892 -2.755 -13.127 1.00 52.53 195 GLU A CA 1
ATOM 1547 C C . GLU A 1 195 ? 19.557 -3.482 -12.884 1.00 52.53 195 GLU A C 1
ATOM 1549 O O . GLU A 1 195 ? 19.320 -4.533 -13.473 1.00 52.53 195 GLU A O 1
ATOM 1554 N N . GLU A 1 196 ? 18.657 -2.889 -12.086 1.00 62.19 196 GLU A N 1
ATOM 1555 C CA . GLU A 1 196 ? 17.371 -3.473 -11.696 1.00 62.19 196 GLU A CA 1
ATOM 1556 C C . GLU A 1 196 ? 16.212 -2.463 -11.755 1.00 62.19 196 GLU A C 1
ATOM 1558 O O . GLU A 1 196 ? 16.393 -1.245 -11.658 1.00 62.19 196 GLU A O 1
ATOM 1563 N N . TYR A 1 197 ? 14.992 -2.980 -11.914 1.00 73.38 197 TYR A N 1
ATOM 1564 C CA . TYR A 1 197 ? 13.766 -2.187 -12.007 1.00 73.38 197 TYR A CA 1
ATOM 1565 C C . TYR A 1 197 ? 13.152 -1.940 -10.629 1.00 73.38 197 TYR A C 1
ATOM 1567 O O . TYR A 1 197 ? 12.798 -2.879 -9.930 1.00 73.38 197 TYR A O 1
ATOM 1575 N N . VAL A 1 198 ? 12.943 -0.676 -10.265 1.00 81.31 198 VAL A N 1
ATOM 1576 C CA . VAL A 1 198 ? 12.383 -0.306 -8.956 1.00 81.31 198 VAL A CA 1
ATOM 1577 C C . VAL A 1 198 ? 10.860 -0.189 -9.059 1.00 81.31 198 VAL A C 1
ATOM 1579 O O . VAL A 1 198 ? 10.336 0.764 -9.654 1.00 81.31 198 VAL A O 1
ATOM 1582 N N . THR A 1 199 ? 10.151 -1.173 -8.500 1.00 83.94 199 THR A N 1
ATOM 1583 C CA . THR A 1 199 ? 8.678 -1.283 -8.525 1.00 83.94 199 THR A CA 1
ATOM 1584 C C . THR A 1 199 ? 8.053 -1.517 -7.149 1.00 83.94 199 THR A C 1
ATOM 1586 O O . THR A 1 199 ? 6.844 -1.734 -7.064 1.00 83.94 199 THR A O 1
ATOM 1589 N N . GLY A 1 200 ? 8.840 -1.457 -6.076 1.00 89.44 200 GLY A N 1
ATOM 1590 C CA . GLY A 1 200 ? 8.368 -1.693 -4.720 1.00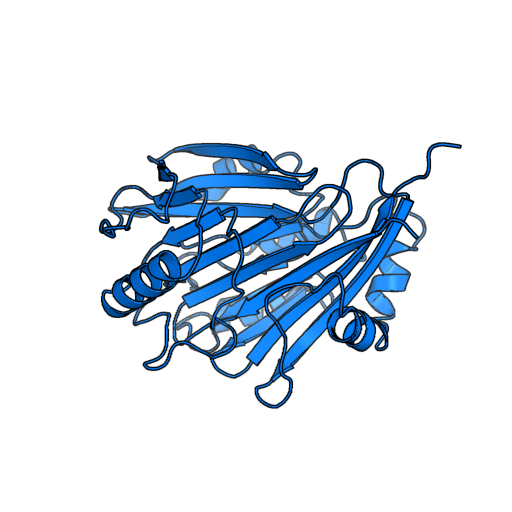 89.44 200 GLY A CA 1
ATOM 1591 C C . GLY A 1 200 ? 7.442 -0.590 -4.211 1.00 89.44 200 GLY A C 1
ATOM 1592 O O . GLY A 1 200 ? 7.605 0.605 -4.497 1.00 89.44 200 GLY A O 1
ATOM 1593 N N . THR A 1 201 ? 6.468 -1.021 -3.424 1.00 92.81 201 THR A N 1
ATOM 1594 C CA . THR A 1 201 ? 5.444 -0.186 -2.807 1.00 92.81 201 THR A CA 1
ATOM 1595 C C . THR A 1 201 ? 5.523 -0.322 -1.298 1.00 92.81 201 THR A C 1
ATOM 1597 O O . THR A 1 201 ? 5.486 -1.435 -0.778 1.00 92.81 201 THR A O 1
ATOM 1600 N N . LEU A 1 202 ? 5.599 0.811 -0.603 1.00 94.94 202 LEU A N 1
ATOM 1601 C CA . LEU A 1 202 ? 5.544 0.901 0.850 1.00 94.94 202 LEU A CA 1
ATOM 1602 C C . LEU A 1 202 ? 4.225 1.549 1.286 1.00 94.94 202 LEU A C 1
ATOM 1604 O O . LEU A 1 202 ? 3.949 2.712 0.990 1.00 94.94 202 LEU A O 1
ATOM 1608 N N . LEU A 1 203 ? 3.421 0.794 2.021 1.00 94.88 203 LEU A N 1
ATOM 1609 C CA . LEU A 1 203 ? 2.155 1.214 2.606 1.00 94.88 203 LEU A CA 1
ATOM 1610 C C . LEU A 1 203 ? 2.393 1.437 4.099 1.00 94.88 203 LEU A C 1
ATOM 1612 O O . LEU A 1 203 ? 2.660 0.486 4.827 1.00 94.88 203 LEU A O 1
ATOM 1616 N N . LEU A 1 204 ? 2.364 2.692 4.551 1.00 95.00 204 LEU A N 1
ATOM 1617 C CA . LEU A 1 204 ? 2.755 3.053 5.923 1.00 95.00 204 LEU A CA 1
ATOM 1618 C C . LEU A 1 204 ? 1.609 2.980 6.946 1.00 95.00 204 LEU A C 1
ATOM 1620 O O . LEU A 1 204 ? 1.831 3.260 8.125 1.00 95.00 204 LEU A O 1
ATOM 1624 N N . GLY A 1 205 ? 0.392 2.654 6.510 1.00 93.12 205 GLY A N 1
ATOM 1625 C CA . GLY A 1 205 ? -0.784 2.581 7.374 1.00 93.12 205 GLY A CA 1
ATOM 1626 C C . GLY A 1 205 ? -1.016 3.852 8.176 1.00 93.12 205 GLY A C 1
ATOM 1627 O O . GLY A 1 205 ? -1.146 4.942 7.621 1.00 93.12 205 GLY A O 1
ATOM 1628 N N . ASN A 1 206 ? -1.054 3.719 9.494 1.00 93.56 206 ASN A N 1
ATOM 1629 C CA . ASN A 1 206 ? -1.193 4.804 10.460 1.00 93.56 206 ASN A CA 1
ATOM 1630 C C . ASN A 1 206 ? 0.039 4.936 11.368 1.00 93.56 206 ASN A C 1
ATOM 1632 O O . ASN A 1 206 ? -0.059 5.476 12.470 1.00 93.56 206 ASN A O 1
ATOM 1636 N N . VAL A 1 207 ? 1.204 4.446 10.932 1.00 95.00 207 VAL A N 1
ATOM 1637 C CA . VAL A 1 207 ? 2.413 4.467 11.761 1.00 95.00 207 VAL A CA 1
ATOM 1638 C C . VAL A 1 207 ? 2.892 5.895 12.044 1.00 95.00 207 VAL A C 1
ATOM 1640 O O . VAL A 1 207 ? 2.912 6.757 11.163 1.00 95.00 207 VAL A O 1
ATOM 1643 N N . ASN A 1 208 ? 3.333 6.151 13.277 1.00 94.75 208 ASN A N 1
ATOM 1644 C CA . ASN A 1 208 ? 3.963 7.416 13.638 1.00 94.75 208 ASN A CA 1
ATOM 1645 C C . ASN A 1 208 ? 5.458 7.396 13.285 1.00 94.75 208 ASN A C 1
ATOM 1647 O O . ASN A 1 208 ? 6.294 6.884 14.035 1.00 94.75 208 ASN A O 1
ATOM 1651 N N . LEU A 1 209 ? 5.817 8.028 12.166 1.00 94.31 209 LEU A N 1
ATOM 1652 C CA . LEU A 1 209 ? 7.190 8.050 11.650 1.00 94.31 209 LEU A CA 1
ATOM 1653 C C . LEU A 1 209 ? 8.185 8.771 12.563 1.00 94.31 209 LEU A C 1
ATOM 1655 O O . LEU A 1 209 ? 9.396 8.619 12.384 1.00 94.31 209 LEU A O 1
ATOM 1659 N N . LYS A 1 210 ? 7.717 9.581 13.517 1.00 92.56 210 LYS A N 1
ATOM 1660 C CA . LYS A 1 210 ? 8.591 10.243 14.497 1.00 92.56 210 LYS A CA 1
ATOM 1661 C C . LYS A 1 210 ? 9.074 9.270 15.563 1.00 92.56 210 LYS A C 1
ATOM 1663 O O . LYS A 1 210 ? 10.171 9.446 16.083 1.00 92.56 210 LYS A O 1
ATOM 1668 N N . GLU A 1 211 ? 8.263 8.266 15.866 1.00 93.38 211 GLU A N 1
ATOM 1669 C CA . GLU A 1 211 ? 8.496 7.311 16.948 1.00 93.38 211 GLU A CA 1
ATOM 1670 C C . GLU A 1 211 ? 9.106 6.010 16.425 1.00 93.38 211 GLU A C 1
ATOM 1672 O O . GLU A 1 211 ? 9.977 5.438 17.072 1.00 93.38 211 GLU A O 1
ATOM 1677 N N . CYS A 1 212 ? 8.725 5.571 15.220 1.00 92.25 212 CYS A N 1
ATOM 1678 C CA . CYS A 1 212 ? 9.143 4.274 14.685 1.00 92.25 212 CYS A CA 1
ATOM 1679 C C . CYS A 1 212 ? 10.394 4.319 13.792 1.00 92.25 212 CYS A C 1
ATOM 1681 O O . CYS A 1 212 ? 10.737 3.301 13.199 1.00 92.25 212 CYS A O 1
ATOM 1683 N N . ARG A 1 213 ? 11.064 5.473 13.637 1.00 92.44 213 ARG A N 1
ATOM 1684 C CA . ARG A 1 213 ? 12.126 5.667 12.626 1.00 92.44 213 ARG A CA 1
ATOM 1685 C C . ARG A 1 213 ? 13.205 4.583 12.656 1.00 92.44 213 ARG A C 1
ATOM 1687 O O . ARG A 1 213 ? 13.504 4.007 11.619 1.00 92.44 213 ARG A O 1
ATOM 1694 N N . GLU A 1 214 ? 13.829 4.361 13.811 1.00 92.06 214 GLU A N 1
ATOM 1695 C CA . GLU A 1 214 ? 14.965 3.434 13.925 1.00 92.06 214 GLU A CA 1
ATOM 1696 C C . GLU A 1 214 ? 14.540 1.997 13.623 1.00 92.06 214 GLU A C 1
ATOM 1698 O O . GLU A 1 214 ? 15.181 1.319 12.824 1.00 92.06 214 GLU A O 1
ATOM 1703 N N . GLN A 1 215 ? 13.412 1.579 14.200 1.00 92.94 215 GLN A N 1
ATOM 1704 C CA . GLN A 1 215 ? 12.847 0.252 13.995 1.00 92.94 215 GLN A CA 1
ATOM 1705 C C . GLN A 1 215 ? 12.449 0.035 12.530 1.00 92.94 215 GLN A C 1
ATOM 1707 O O . GLN A 1 215 ? 12.864 -0.944 11.924 1.00 92.94 215 GLN A O 1
ATOM 1712 N N . LEU A 1 216 ? 11.722 0.982 11.929 1.00 92.69 216 LEU A N 1
ATOM 1713 C CA . LEU A 1 216 ? 11.269 0.879 10.544 1.00 92.69 216 LEU A CA 1
ATOM 1714 C C . LEU A 1 216 ? 12.444 0.828 9.558 1.00 92.69 216 LEU A C 1
ATOM 1716 O O . LEU A 1 216 ? 12.412 0.039 8.623 1.00 92.69 216 LEU A O 1
ATOM 1720 N N . LEU A 1 217 ? 13.498 1.623 9.771 1.00 91.12 217 LEU A N 1
ATOM 1721 C CA . LEU A 1 217 ? 14.703 1.559 8.937 1.00 91.12 217 LEU A CA 1
ATOM 1722 C C . LEU A 1 217 ? 15.430 0.217 9.077 1.00 91.12 217 LEU A C 1
ATOM 1724 O O . LEU A 1 217 ? 15.866 -0.344 8.074 1.00 91.12 217 LEU A O 1
ATOM 1728 N N . GLN A 1 218 ? 15.549 -0.298 10.303 1.00 91.94 218 GLN A N 1
ATOM 1729 C CA . GLN A 1 218 ? 16.162 -1.601 10.557 1.00 91.94 218 GLN A CA 1
ATOM 1730 C C . GLN A 1 218 ? 15.378 -2.732 9.884 1.00 91.94 218 GLN A C 1
ATOM 1732 O O . GLN A 1 218 ? 15.980 -3.629 9.301 1.00 91.94 218 GLN A O 1
ATOM 1737 N N . ASP A 1 219 ? 14.051 -2.686 9.976 1.00 91.94 219 ASP A N 1
ATOM 1738 C CA . ASP A 1 219 ? 13.176 -3.722 9.442 1.00 91.94 219 ASP A CA 1
ATOM 1739 C C . ASP A 1 219 ? 13.061 -3.679 7.919 1.00 91.94 219 ASP A C 1
ATOM 1741 O O . ASP A 1 219 ? 12.976 -4.731 7.289 1.00 91.94 219 ASP A O 1
ATOM 1745 N N . LEU A 1 220 ? 13.053 -2.478 7.330 1.00 88.50 220 LEU A N 1
ATOM 1746 C CA . LEU A 1 220 ? 13.010 -2.337 5.879 1.00 88.50 220 LEU A CA 1
ATOM 1747 C C . LEU A 1 220 ? 14.313 -2.801 5.238 1.00 88.50 220 LEU A C 1
ATOM 1749 O O . LEU A 1 220 ? 14.237 -3.395 4.173 1.00 88.50 220 LEU A O 1
ATOM 1753 N N . GLY A 1 221 ? 15.471 -2.576 5.874 1.00 86.00 221 GLY A N 1
ATOM 1754 C CA . GLY A 1 221 ? 16.757 -3.153 5.470 1.00 86.00 221 GLY A CA 1
ATOM 1755 C C . GLY A 1 221 ? 16.984 -3.146 3.952 1.00 86.00 221 GLY A C 1
ATOM 1756 O O . GLY A 1 221 ? 17.174 -2.092 3.353 1.00 86.00 221 GLY A O 1
ATOM 1757 N N . GLU A 1 222 ? 16.926 -4.332 3.343 1.00 80.31 222 GLU A N 1
ATOM 1758 C CA . GLU A 1 222 ? 17.115 -4.566 1.902 1.00 80.31 222 GLU A CA 1
ATOM 1759 C C . GLU A 1 222 ? 16.017 -3.985 0.989 1.00 80.31 222 GLU A C 1
ATOM 1761 O O . GLU A 1 222 ? 16.271 -3.737 -0.184 1.00 80.31 222 GLU A O 1
ATOM 1766 N N . PHE A 1 223 ? 14.808 -3.726 1.494 1.00 85.62 223 PHE A N 1
ATOM 1767 C CA . PHE A 1 223 ? 13.695 -3.183 0.703 1.00 85.62 223 PHE A CA 1
ATOM 1768 C C . PHE A 1 223 ? 13.866 -1.694 0.380 1.00 85.62 223 PHE A C 1
ATOM 1770 O O . PHE A 1 223 ? 13.184 -1.165 -0.495 1.00 85.62 223 PHE A O 1
ATOM 1777 N N . LEU A 1 224 ? 14.751 -0.989 1.089 1.00 85.81 224 LEU A N 1
ATOM 1778 C CA . LEU A 1 224 ? 14.932 0.459 0.947 1.00 85.81 224 LEU A CA 1
ATOM 1779 C C . LEU A 1 224 ? 15.333 0.870 -0.470 1.00 85.81 224 LEU A C 1
ATOM 1781 O O . LEU A 1 224 ? 14.801 1.841 -1.009 1.00 85.81 224 LEU A O 1
ATOM 1785 N N . GLU A 1 225 ? 16.198 0.075 -1.091 1.00 81.44 225 GLU A N 1
ATOM 1786 C CA . GLU A 1 225 ? 16.674 0.261 -2.462 1.00 81.44 225 GLU A CA 1
ATOM 1787 C C . GLU A 1 225 ? 15.632 -0.166 -3.509 1.00 81.44 225 GLU A C 1
ATOM 1789 O O . GLU A 1 225 ? 15.914 -0.229 -4.700 1.00 81.44 225 GLU A O 1
ATOM 1794 N N . GLU A 1 226 ? 14.409 -0.473 -3.104 1.00 84.50 226 GLU A N 1
ATOM 1795 C CA . GLU A 1 226 ? 13.414 -1.089 -3.979 1.00 84.50 226 GLU A CA 1
ATOM 1796 C C . GLU A 1 226 ? 12.101 -0.308 -3.989 1.00 84.50 226 GLU A C 1
ATOM 1798 O O . GLU A 1 226 ? 11.239 -0.523 -4.844 1.00 84.50 226 GLU A O 1
ATOM 1803 N N . ILE A 1 227 ? 11.959 0.633 -3.056 1.00 88.88 227 ILE A N 1
ATOM 1804 C CA . ILE A 1 227 ? 10.761 1.438 -2.877 1.00 88.88 227 ILE A CA 1
ATOM 1805 C C . ILE A 1 227 ? 10.734 2.577 -3.887 1.00 88.88 227 ILE A C 1
ATOM 1807 O O . ILE A 1 227 ? 11.671 3.363 -4.033 1.00 88.88 227 ILE A O 1
ATOM 1811 N N . ARG A 1 228 ? 9.578 2.707 -4.529 1.00 88.38 228 ARG A N 1
ATOM 1812 C CA . ARG A 1 228 ? 9.268 3.798 -5.450 1.00 88.38 228 ARG A CA 1
ATOM 1813 C C . ARG A 1 228 ? 7.950 4.487 -5.149 1.00 88.38 228 ARG A C 1
ATOM 1815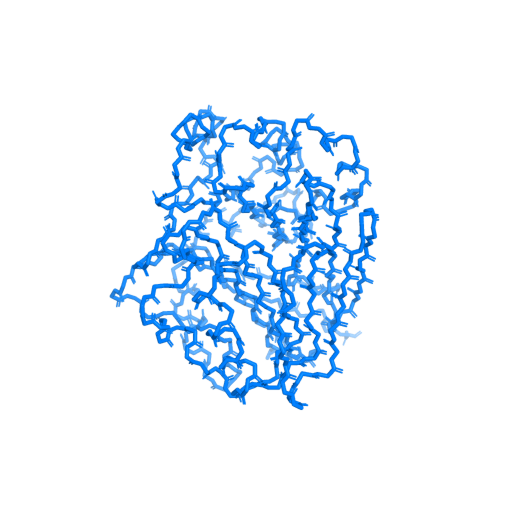 O O . ARG A 1 228 ? 7.802 5.681 -5.416 1.00 88.38 228 ARG A O 1
ATOM 1822 N N . PHE A 1 229 ? 6.992 3.732 -4.632 1.00 91.44 229 PHE A N 1
ATOM 1823 C CA . PHE A 1 229 ? 5.676 4.225 -4.268 1.00 91.44 229 PHE A CA 1
ATOM 1824 C C . PHE A 1 229 ? 5.543 4.190 -2.752 1.00 91.44 229 PHE A C 1
ATOM 1826 O O . PHE A 1 229 ? 5.847 3.176 -2.127 1.00 91.44 229 PHE A O 1
ATOM 1833 N N . VAL A 1 230 ? 5.092 5.293 -2.162 1.00 94.31 230 VAL A N 1
ATOM 1834 C CA . VAL A 1 230 ? 4.858 5.405 -0.724 1.00 94.31 230 VAL A CA 1
ATOM 1835 C C . VAL A 1 230 ? 3.462 5.950 -0.485 1.00 94.31 230 VAL A C 1
ATOM 1837 O O . VAL A 1 230 ? 3.182 7.104 -0.809 1.00 94.31 230 VAL A O 1
ATOM 1840 N N . VAL A 1 231 ? 2.595 5.151 0.128 1.00 93.75 231 VAL A N 1
ATOM 1841 C CA . VAL A 1 231 ? 1.350 5.660 0.714 1.00 93.75 231 VAL A CA 1
ATOM 1842 C C . VAL A 1 231 ? 1.694 6.245 2.077 1.00 93.75 231 VAL A C 1
ATOM 1844 O O . VAL A 1 231 ? 2.214 5.541 2.946 1.00 93.75 231 VAL A O 1
ATOM 1847 N N . LEU A 1 232 ? 1.456 7.547 2.248 1.00 93.56 232 LEU A N 1
ATOM 1848 C CA . LEU A 1 232 ? 1.832 8.258 3.471 1.00 93.56 232 LEU A CA 1
ATOM 1849 C C . LEU A 1 232 ? 0.964 7.835 4.663 1.00 93.56 232 LEU A C 1
ATOM 1851 O O . LEU A 1 232 ? -0.232 7.584 4.494 1.00 93.56 232 LEU A O 1
ATOM 1855 N N . PRO A 1 233 ? 1.529 7.828 5.885 1.00 92.69 233 PRO A N 1
ATOM 1856 C CA . PRO A 1 233 ? 0.799 7.376 7.054 1.00 92.69 233 PRO A CA 1
ATOM 1857 C C . PRO A 1 233 ? -0.343 8.334 7.385 1.00 92.69 233 PRO A C 1
ATOM 1859 O O . PRO A 1 233 ? -0.185 9.557 7.283 1.00 92.69 233 PRO A O 1
ATOM 1862 N N . GLY A 1 234 ? -1.492 7.792 7.781 1.00 89.31 234 GLY A N 1
ATOM 1863 C CA . GLY A 1 234 ? -2.663 8.589 8.148 1.00 89.31 234 GLY A CA 1
ATOM 1864 C C . GLY A 1 234 ? -3.153 9.522 7.045 1.00 89.31 234 GLY A C 1
ATOM 1865 O O . GLY A 1 234 ? -3.690 10.581 7.355 1.00 89.31 234 GLY A O 1
ATOM 1866 N N . GLY A 1 235 ? -2.870 9.219 5.776 1.00 87.00 235 GLY A N 1
ATOM 1867 C CA . GLY A 1 235 ? -3.161 10.112 4.655 1.00 87.00 235 GLY A CA 1
ATOM 1868 C C . GLY A 1 235 ? -2.275 11.364 4.575 1.00 87.00 235 GLY A C 1
ATOM 1869 O O . GLY A 1 235 ? -2.639 12.345 3.927 1.00 87.00 235 GLY A O 1
ATOM 1870 N N . GLY A 1 236 ? -1.108 11.353 5.225 1.00 89.75 236 GLY A N 1
ATOM 1871 C CA . GLY A 1 236 ? -0.161 12.473 5.236 1.00 89.75 236 GLY A CA 1
ATOM 1872 C C . GLY A 1 236 ? -0.340 13.450 6.400 1.00 89.75 236 GLY A C 1
ATOM 1873 O O . GLY A 1 236 ? 0.263 14.528 6.375 1.00 89.75 236 GLY A O 1
ATOM 1874 N N . LYS A 1 237 ? -1.120 13.078 7.422 1.00 90.06 237 LYS A N 1
ATOM 1875 C CA . LYS A 1 237 ? -1.301 13.848 8.660 1.00 90.06 237 LYS A CA 1
ATOM 1876 C C . LYS A 1 237 ? 0.029 14.257 9.283 1.00 90.06 237 LYS A C 1
ATOM 1878 O O . LYS A 1 237 ? 0.951 13.449 9.444 1.00 90.06 237 LYS A O 1
ATOM 1883 N N . LYS A 1 238 ? 0.132 15.527 9.669 1.00 88.75 238 LYS A N 1
ATOM 1884 C CA . LYS A 1 238 ? 1.368 16.114 10.201 1.00 88.75 238 LYS A CA 1
ATOM 1885 C C . LYS A 1 238 ? 1.823 15.459 11.508 1.00 88.75 238 LYS A C 1
ATOM 1887 O O . LYS A 1 238 ? 3.027 15.445 11.794 1.00 88.75 238 LYS A O 1
ATOM 1892 N N . GLU A 1 239 ? 0.910 14.946 12.329 1.00 90.12 239 GLU A N 1
ATOM 1893 C CA . GLU A 1 239 ? 1.259 14.252 13.568 1.00 90.12 239 GLU A CA 1
ATOM 1894 C C . GLU A 1 239 ? 2.000 12.933 13.311 1.00 90.12 239 GLU A C 1
ATOM 1896 O O . GLU A 1 239 ? 2.980 12.682 14.013 1.00 90.12 239 GLU A O 1
ATOM 1901 N N . LEU A 1 240 ? 1.636 12.187 12.263 1.00 92.06 240 LEU A N 1
ATOM 1902 C CA . LEU A 1 240 ? 2.233 10.892 11.910 1.00 92.06 240 LEU A CA 1
ATOM 1903 C C . LEU A 1 240 ? 3.404 11.013 10.926 1.00 92.06 240 LEU A C 1
ATOM 1905 O O . LEU A 1 240 ? 4.303 10.173 10.921 1.00 92.06 240 LEU A O 1
ATOM 1909 N N . TYR A 1 241 ? 3.430 12.061 10.101 1.00 93.12 241 TYR A N 1
ATOM 1910 C CA . TYR A 1 241 ? 4.458 12.249 9.082 1.00 93.12 241 TYR A CA 1
ATOM 1911 C C . TYR A 1 241 ? 5.784 12.816 9.627 1.00 93.12 241 TYR A C 1
ATOM 1913 O O . TYR A 1 241 ? 5.810 13.679 10.511 1.00 93.12 241 TYR A O 1
ATOM 1921 N N . HIS A 1 242 ? 6.907 12.396 9.026 1.00 92.94 242 HIS A N 1
ATOM 1922 C CA . HIS A 1 242 ? 8.213 13.040 9.190 1.00 92.94 242 HIS A CA 1
ATOM 1923 C C . HIS A 1 242 ? 9.006 13.079 7.863 1.00 92.94 242 HIS A C 1
ATOM 1925 O O . HIS A 1 242 ? 9.067 12.062 7.171 1.00 92.94 242 HIS A O 1
ATOM 1931 N N . PRO A 1 243 ? 9.713 14.186 7.532 1.00 90.19 243 PRO A N 1
ATOM 1932 C CA . PRO A 1 243 ? 10.454 14.339 6.268 1.00 90.19 243 PRO A CA 1
ATOM 1933 C C . PRO A 1 243 ? 11.548 13.308 5.960 1.00 90.19 243 PRO A C 1
ATOM 1935 O O . PRO A 1 243 ? 12.012 13.252 4.825 1.00 90.19 243 PRO A O 1
ATOM 1938 N N . TRP A 1 244 ? 11.961 12.496 6.940 1.00 90.19 244 TRP A N 1
ATOM 1939 C CA . TRP A 1 244 ? 13.080 11.563 6.766 1.00 90.19 244 TRP A CA 1
ATOM 1940 C C . TRP A 1 244 ? 12.744 10.469 5.744 1.00 90.19 244 TRP A C 1
ATOM 1942 O O . TRP A 1 244 ? 13.645 9.979 5.073 1.00 90.19 244 TRP A O 1
ATOM 1952 N N . VAL A 1 245 ? 11.459 10.123 5.590 1.00 87.94 245 VAL A N 1
ATOM 1953 C CA . VAL A 1 245 ? 11.004 9.139 4.595 1.00 87.94 245 VAL A CA 1
ATOM 1954 C C . VAL A 1 245 ? 11.287 9.624 3.176 1.00 87.94 245 VAL A C 1
ATOM 1956 O O . VAL A 1 245 ? 11.685 8.836 2.327 1.00 87.94 245 VAL A O 1
ATOM 1959 N N . ALA A 1 246 ? 11.143 10.926 2.919 1.00 85.94 246 ALA A N 1
ATOM 1960 C CA . ALA A 1 246 ? 11.464 11.487 1.612 1.00 85.94 246 ALA A CA 1
ATOM 1961 C C . ALA A 1 246 ? 12.978 11.520 1.356 1.00 85.94 246 ALA A C 1
ATOM 1963 O O . ALA A 1 246 ? 13.424 11.227 0.251 1.00 85.94 246 ALA A O 1
ATOM 1964 N N . ASP A 1 247 ? 13.761 11.847 2.389 1.00 84.75 247 ASP A N 1
ATOM 1965 C CA . ASP A 1 247 ? 15.228 11.885 2.323 1.00 84.75 247 ASP A CA 1
ATOM 1966 C C . ASP A 1 247 ? 15.855 10.510 2.063 1.00 84.75 247 ASP A C 1
ATOM 1968 O O . ASP A 1 247 ? 16.930 10.421 1.475 1.00 84.75 247 ASP A O 1
ATOM 1972 N N . LEU A 1 248 ? 15.187 9.445 2.504 1.00 78.50 248 LEU A N 1
ATOM 1973 C CA . LEU A 1 248 ? 15.611 8.062 2.313 1.00 78.50 248 LEU A CA 1
ATOM 1974 C C . LEU A 1 248 ? 15.630 7.680 0.829 1.00 78.50 248 LEU A C 1
ATOM 1976 O O . LEU A 1 248 ? 16.647 7.232 0.309 1.00 78.50 248 LEU A O 1
ATOM 1980 N N . LEU A 1 249 ? 14.528 7.937 0.124 1.00 75.31 249 LEU A N 1
ATOM 1981 C CA . LEU A 1 249 ? 14.376 7.556 -1.281 1.00 75.31 249 LEU A CA 1
ATOM 1982 C C . LEU A 1 249 ? 15.264 8.385 -2.226 1.00 75.31 249 LEU A C 1
ATOM 1984 O O . LEU A 1 249 ? 15.657 7.917 -3.298 1.00 75.31 249 LEU A O 1
ATOM 1988 N N . GLU A 1 250 ? 15.630 9.609 -1.829 1.00 73.69 250 GLU A N 1
ATOM 1989 C CA . GLU A 1 250 ? 16.608 10.423 -2.560 1.00 73.69 250 GLU A CA 1
ATOM 1990 C C . GLU A 1 250 ? 18.021 9.830 -2.552 1.00 73.69 250 GLU A C 1
ATOM 1992 O O . GLU A 1 250 ? 18.807 10.150 -3.443 1.00 73.69 250 GLU A O 1
ATOM 1997 N N . GLN A 1 251 ? 18.399 9.031 -1.554 1.00 71.75 251 GLN A N 1
ATOM 1998 C CA . GLN A 1 251 ? 19.763 8.501 -1.476 1.00 71.75 251 GLN A CA 1
ATOM 1999 C C . GLN A 1 251 ? 19.964 7.359 -2.466 1.00 71.75 251 GLN A C 1
ATOM 2001 O O . GLN A 1 251 ? 20.925 7.406 -3.235 1.00 71.75 251 GLN A O 1
ATOM 2006 N N . GLU A 1 252 ? 19.006 6.437 -2.514 1.00 67.69 252 GLU A N 1
ATOM 2007 C CA . GLU A 1 252 ? 19.123 5.205 -3.295 1.00 67.69 252 GLU A CA 1
ATOM 2008 C C . GLU A 1 252 ? 18.857 5.425 -4.792 1.00 67.69 252 GLU A C 1
ATOM 2010 O O . GLU A 1 252 ? 19.613 4.954 -5.638 1.00 67.69 252 GLU A O 1
ATOM 2015 N N . HIS A 1 253 ? 17.849 6.235 -5.155 1.00 69.06 253 HIS A N 1
ATOM 2016 C CA . HIS A 1 253 ? 17.368 6.327 -6.549 1.00 69.06 253 HIS A CA 1
ATOM 2017 C C . HIS A 1 253 ? 17.236 7.748 -7.065 1.00 69.06 253 HIS A C 1
ATOM 2019 O O . HIS A 1 253 ? 16.181 8.175 -7.544 1.00 69.06 253 HIS A O 1
ATOM 2025 N N . ARG A 1 254 ? 18.336 8.504 -7.019 1.00 65.94 254 ARG A N 1
ATOM 2026 C CA . ARG A 1 254 ? 18.354 9.924 -7.414 1.00 65.94 254 ARG A CA 1
ATOM 2027 C C . ARG A 1 254 ? 17.767 10.204 -8.787 1.00 65.94 254 ARG A C 1
ATOM 2029 O O . ARG A 1 254 ? 17.322 11.326 -8.998 1.00 65.94 254 ARG A O 1
ATOM 2036 N N . GLY A 1 255 ? 17.819 9.265 -9.732 1.00 71.88 255 GLY A N 1
ATOM 2037 C CA . GLY A 1 255 ? 17.353 9.452 -11.107 1.00 71.88 255 GLY A CA 1
ATOM 2038 C C . GLY A 1 255 ? 15.871 9.175 -11.344 1.00 71.88 255 GLY A C 1
ATOM 2039 O O . GLY A 1 255 ? 15.366 9.606 -12.383 1.00 71.88 255 GLY A O 1
ATOM 2040 N N . LEU A 1 256 ? 15.182 8.509 -10.415 1.00 78.19 256 LEU A N 1
ATOM 2041 C CA . LEU A 1 256 ? 13.816 8.022 -10.609 1.00 78.19 256 LEU A CA 1
ATOM 2042 C C . LEU A 1 256 ? 12.776 8.973 -10.008 1.00 78.19 256 LEU A C 1
ATOM 2044 O O . LEU A 1 256 ? 13.061 9.745 -9.097 1.00 78.19 256 LEU A O 1
ATOM 2048 N N . ASN A 1 257 ? 11.556 8.926 -10.550 1.00 84.88 257 ASN A N 1
ATOM 2049 C CA . ASN A 1 257 ? 10.402 9.557 -9.915 1.00 84.88 257 ASN A CA 1
ATOM 2050 C C . ASN A 1 257 ? 9.941 8.693 -8.733 1.00 84.88 257 ASN A C 1
ATOM 2052 O O . ASN A 1 257 ? 9.658 7.506 -8.922 1.00 84.88 257 ASN A O 1
ATOM 2056 N N . HIS A 1 258 ? 9.804 9.330 -7.573 1.00 88.00 258 HIS A N 1
ATOM 2057 C CA . HIS A 1 258 ? 9.255 8.784 -6.335 1.00 88.00 258 HIS A CA 1
ATOM 2058 C C . HIS A 1 258 ? 7.833 9.284 -6.149 1.00 88.00 258 HIS A C 1
ATOM 2060 O O . HIS A 1 258 ? 7.603 10.496 -6.179 1.00 88.00 258 HIS A O 1
ATOM 2066 N N . TYR A 1 259 ? 6.888 8.371 -5.968 1.00 91.12 259 TYR A N 1
ATOM 2067 C CA . TYR A 1 259 ? 5.470 8.699 -5.882 1.00 91.12 259 TYR A CA 1
ATOM 2068 C C . TYR A 1 259 ? 5.011 8.632 -4.431 1.00 91.12 259 TYR A C 1
ATOM 2070 O O . TYR A 1 259 ? 5.161 7.606 -3.775 1.00 91.12 259 TYR A O 1
ATOM 2078 N N . TYR A 1 260 ? 4.434 9.725 -3.946 1.00 93.19 260 TYR A N 1
ATOM 2079 C CA . TYR A 1 260 ? 3.883 9.840 -2.601 1.00 93.19 260 TYR A CA 1
ATOM 2080 C C . TYR A 1 260 ? 2.372 9.990 -2.717 1.00 93.19 260 TYR A C 1
ATOM 2082 O O . TYR A 1 260 ? 1.894 10.981 -3.2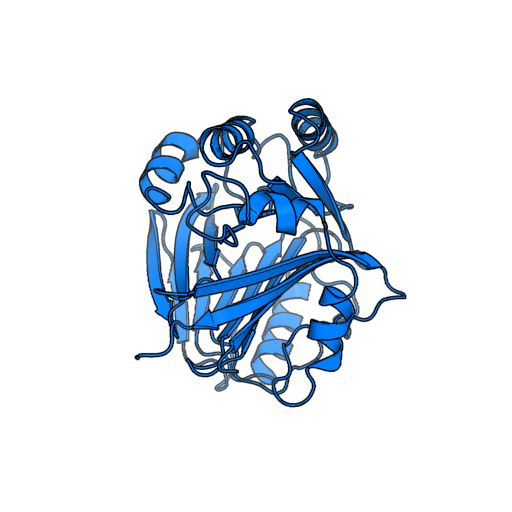70 1.00 93.19 260 TYR A O 1
ATOM 2090 N N . ILE A 1 261 ? 1.636 8.998 -2.236 1.00 91.75 261 ILE A N 1
ATOM 2091 C CA . ILE A 1 261 ? 0.188 8.897 -2.388 1.00 91.75 261 ILE A CA 1
ATOM 2092 C C . ILE A 1 261 ? -0.496 9.395 -1.113 1.00 91.75 261 ILE A C 1
ATOM 2094 O O . ILE A 1 261 ? -0.119 8.999 -0.004 1.00 91.75 261 ILE A O 1
ATOM 2098 N N . VAL A 1 262 ? -1.495 10.264 -1.280 1.00 89.44 262 VAL A N 1
ATOM 2099 C CA . VAL A 1 262 ? -2.308 10.836 -0.195 1.00 89.44 262 VAL A CA 1
ATOM 2100 C C . VAL A 1 262 ? -3.788 10.945 -0.595 1.00 89.44 262 VAL A C 1
ATOM 2102 O O . VAL A 1 262 ? -4.067 11.263 -1.751 1.00 89.44 262 VAL A O 1
ATOM 2105 N N . PRO A 1 263 ? -4.743 10.761 0.339 1.00 84.12 263 PRO A N 1
ATOM 2106 C CA . PRO A 1 263 ? -6.156 11.038 0.089 1.00 84.12 263 PRO A CA 1
ATOM 2107 C C . PRO A 1 263 ? -6.407 12.531 -0.081 1.00 84.12 263 PRO A C 1
ATOM 2109 O O . PRO A 1 263 ? -5.842 13.347 0.651 1.00 84.12 263 PRO A O 1
ATOM 2112 N N . ARG A 1 264 ? -7.313 12.885 -0.989 1.00 79.38 264 ARG A N 1
ATOM 2113 C CA . ARG A 1 264 ? -7.800 14.250 -1.201 1.00 79.38 264 ARG A CA 1
ATOM 2114 C C . ARG A 1 264 ? -8.480 14.803 0.040 1.00 79.38 264 ARG A C 1
ATOM 2116 O O . ARG A 1 264 ? -8.314 15.973 0.364 1.00 79.38 264 ARG A O 1
ATOM 2123 N N . GLU A 1 265 ? -9.237 13.961 0.717 1.00 76.31 265 GLU A N 1
ATOM 2124 C CA . GLU A 1 265 ? -10.056 14.312 1.870 1.00 76.31 265 GLU A CA 1
ATOM 2125 C C . GLU A 1 265 ? -9.309 14.154 3.204 1.00 76.31 265 GLU A C 1
ATOM 2127 O O . GLU A 1 265 ? -9.890 14.381 4.268 1.00 76.31 265 GLU A O 1
ATOM 2132 N N . ALA A 1 266 ? -8.030 13.755 3.180 1.00 77.06 266 ALA A N 1
ATOM 2133 C CA . ALA A 1 266 ? -7.232 13.697 4.397 1.00 77.06 266 ALA A CA 1
ATOM 2134 C C . ALA A 1 266 ? -7.013 15.103 4.961 1.00 77.06 266 ALA A C 1
ATOM 2136 O O . ALA A 1 266 ? -6.456 15.988 4.314 1.00 77.06 266 ALA A O 1
ATOM 2137 N N . GLU A 1 267 ? -7.437 15.286 6.205 1.00 79.25 267 GLU A N 1
ATOM 2138 C CA . GLU A 1 267 ? -7.265 16.534 6.936 1.00 79.25 267 GLU A CA 1
ATOM 2139 C C . GLU A 1 267 ? -5.794 16.718 7.359 1.00 79.25 267 GLU A C 1
ATOM 2141 O O . GLU A 1 267 ? -5.059 15.756 7.585 1.00 79.25 267 GLU A O 1
ATOM 2146 N N . GLU A 1 268 ? -5.358 17.976 7.469 1.00 84.00 268 GLU A N 1
ATOM 2147 C CA . GLU A 1 268 ? -4.030 18.367 7.975 1.00 84.00 268 GLU A CA 1
ATOM 2148 C C . GLU A 1 268 ? -2.807 17.846 7.182 1.00 84.00 268 GLU A C 1
ATOM 2150 O O . GLU A 1 268 ? -1.688 17.793 7.709 1.00 84.00 268 GLU A O 1
ATOM 2155 N N . ASN A 1 269 ? -2.971 17.523 5.894 1.00 87.19 269 ASN A N 1
ATOM 2156 C CA . ASN A 1 269 ? -1.884 17.041 5.030 1.00 87.19 269 ASN A CA 1
ATOM 2157 C C . ASN A 1 269 ? -1.183 18.141 4.194 1.00 87.19 269 ASN A C 1
ATOM 2159 O O . ASN A 1 269 ? -0.088 17.906 3.676 1.00 87.19 269 ASN A O 1
ATOM 2163 N N . ASP A 1 270 ? -1.728 19.362 4.118 1.00 88.19 270 ASP A N 1
ATOM 2164 C CA . ASP A 1 270 ? -1.201 20.469 3.292 1.00 88.19 270 ASP A CA 1
ATOM 2165 C C . ASP A 1 270 ? 0.287 20.762 3.536 1.00 88.19 270 ASP A C 1
ATOM 2167 O O . ASP A 1 270 ? 1.073 20.994 2.607 1.00 88.19 270 ASP A O 1
ATOM 2171 N N . GLY A 1 271 ? 0.692 20.756 4.810 1.00 88.38 271 GLY A N 1
ATOM 2172 C CA . GLY A 1 271 ? 2.077 20.990 5.212 1.00 88.38 271 GLY A CA 1
ATOM 2173 C C . GLY A 1 271 ? 3.013 19.873 4.748 1.00 88.38 271 GLY A C 1
ATOM 2174 O O . GLY A 1 271 ? 4.124 20.150 4.289 1.00 88.38 271 GLY A O 1
ATOM 2175 N N . THR A 1 272 ? 2.546 18.627 4.817 1.00 91.31 272 THR A N 1
ATOM 2176 C CA . THR A 1 272 ? 3.255 17.434 4.342 1.00 91.31 272 THR A CA 1
ATOM 2177 C C . THR A 1 272 ? 3.425 17.481 2.826 1.00 91.31 272 THR A C 1
ATOM 2179 O O . THR A 1 272 ? 4.560 17.421 2.345 1.00 91.31 272 THR A O 1
ATOM 2182 N N . ILE A 1 273 ? 2.339 17.712 2.080 1.00 91.31 273 ILE A N 1
ATOM 2183 C CA . ILE A 1 273 ? 2.341 17.843 0.614 1.00 91.31 273 ILE A CA 1
ATOM 2184 C C . ILE A 1 273 ? 3.296 18.958 0.176 1.00 91.31 273 ILE A C 1
ATOM 2186 O O . ILE A 1 273 ? 4.185 18.749 -0.653 1.00 91.31 273 ILE A O 1
ATOM 2190 N N . SER A 1 274 ? 3.186 20.132 0.803 1.00 90.06 274 SER A N 1
ATOM 2191 C CA . SER A 1 274 ? 4.070 21.270 0.536 1.00 90.06 274 SER A CA 1
ATOM 2192 C C . SER A 1 274 ? 5.540 20.958 0.817 1.00 90.06 274 SER A C 1
ATOM 2194 O O . SER A 1 274 ? 6.416 21.471 0.120 1.00 90.06 274 SER A O 1
ATOM 2196 N N . SER A 1 275 ? 5.835 20.148 1.838 1.00 90.88 275 SER A N 1
ATOM 2197 C CA . SER A 1 275 ? 7.209 19.751 2.163 1.00 90.88 275 SER A CA 1
ATOM 2198 C C . SER A 1 275 ? 7.804 18.813 1.112 1.00 90.88 275 SER A C 1
ATOM 2200 O O . SER A 1 275 ? 8.955 19.002 0.722 1.00 90.88 275 SER A O 1
ATOM 2202 N N . LEU A 1 276 ? 7.008 17.868 0.603 1.00 91.44 276 LEU A N 1
ATOM 2203 C CA . LEU A 1 276 ? 7.415 16.906 -0.421 1.00 91.44 276 LEU A CA 1
ATOM 2204 C C . LEU A 1 276 ? 7.650 17.587 -1.767 1.00 91.44 276 LEU A C 1
ATOM 2206 O O . LEU A 1 276 ? 8.696 17.391 -2.379 1.00 91.44 276 LEU A O 1
ATOM 2210 N N . MET A 1 277 ? 6.742 18.468 -2.194 1.00 88.81 277 MET A N 1
ATOM 2211 C CA . MET A 1 277 ? 6.900 19.201 -3.458 1.00 88.81 277 MET A CA 1
ATOM 2212 C C . MET A 1 277 ? 8.154 20.090 -3.482 1.00 88.81 277 MET A C 1
ATOM 2214 O O . MET A 1 277 ? 8.713 20.347 -4.547 1.00 88.81 277 MET A O 1
ATOM 2218 N N . LYS A 1 278 ? 8.625 20.557 -2.316 1.00 89.38 278 LYS A N 1
ATOM 2219 C CA . LYS A 1 278 ? 9.843 21.376 -2.197 1.00 89.38 278 LYS A CA 1
ATOM 2220 C C . LYS A 1 278 ? 11.144 20.574 -2.297 1.00 89.38 278 LYS A C 1
ATOM 2222 O O . LYS A 1 278 ? 12.184 21.195 -2.501 1.00 89.38 278 LYS A O 1
ATOM 2227 N N . LYS A 1 279 ? 11.109 19.244 -2.154 1.00 86.94 279 LYS A N 1
ATOM 2228 C CA . LYS A 1 279 ? 12.300 18.379 -2.246 1.00 86.94 279 LYS A CA 1
ATOM 2229 C C . LYS A 1 279 ? 12.865 18.329 -3.663 1.00 86.94 279 LYS A C 1
ATOM 2231 O O . LYS A 1 279 ? 14.071 18.413 -3.863 1.00 86.94 279 LYS A O 1
ATOM 2236 N N . GLY A 1 280 ? 11.988 18.316 -4.663 1.00 83.88 280 GLY A N 1
ATOM 2237 C CA . GLY A 1 280 ? 12.389 18.442 -6.055 1.00 83.88 280 GLY A CA 1
ATOM 2238 C C . GLY A 1 280 ? 11.388 17.825 -7.017 1.00 83.88 280 GLY A C 1
ATOM 2239 O O . GLY A 1 280 ? 10.425 17.175 -6.626 1.00 83.88 280 GLY A O 1
ATOM 2240 N N . ILE A 1 281 ? 11.657 17.990 -8.312 1.00 81.62 281 ILE A N 1
ATOM 2241 C CA . ILE A 1 281 ? 10.754 17.571 -9.395 1.00 81.62 281 ILE A CA 1
ATOM 2242 C C . ILE A 1 281 ? 10.513 16.058 -9.466 1.00 81.62 281 ILE A C 1
ATOM 2244 O O . ILE A 1 281 ? 9.555 15.626 -10.097 1.00 81.62 281 ILE A O 1
ATOM 2248 N N . ARG A 1 282 ? 11.387 15.258 -8.845 1.00 84.44 282 ARG A N 1
ATOM 2249 C CA . ARG A 1 282 ? 11.279 13.796 -8.795 1.00 84.44 282 ARG A CA 1
ATOM 2250 C C . ARG A 1 282 ? 10.355 13.303 -7.681 1.00 84.44 282 ARG A C 1
ATOM 2252 O O . ARG A 1 282 ? 9.970 12.143 -7.713 1.00 84.44 282 ARG A O 1
ATOM 2259 N N . HIS A 1 283 ? 9.954 14.167 -6.747 1.00 89.25 283 HIS A N 1
ATOM 2260 C CA . HIS A 1 283 ? 8.981 13.848 -5.701 1.00 89.25 283 HIS A CA 1
ATOM 2261 C C . HIS A 1 283 ? 7.582 14.159 -6.223 1.00 89.25 283 HIS A C 1
ATOM 2263 O O . HIS A 1 283 ? 7.121 15.302 -6.215 1.00 89.25 283 HIS A O 1
ATOM 2269 N N . ARG A 1 284 ? 6.917 13.129 -6.738 1.00 89.75 284 ARG A N 1
ATOM 2270 C CA . ARG A 1 284 ? 5.583 13.212 -7.326 1.00 89.75 284 ARG A CA 1
ATOM 2271 C C . ARG A 1 284 ? 4.551 12.941 -6.244 1.00 89.75 284 ARG A C 1
ATOM 2273 O O . ARG A 1 284 ? 4.308 11.796 -5.889 1.00 89.75 284 ARG A O 1
ATOM 2280 N N . VAL A 1 285 ? 3.948 13.994 -5.707 1.00 91.38 285 VAL A N 1
ATOM 2281 C CA . VAL A 1 285 ? 2.780 13.832 -4.836 1.00 91.38 285 VAL A CA 1
ATOM 2282 C C . VAL A 1 285 ? 1.561 13.560 -5.712 1.00 91.38 285 VAL A C 1
ATOM 2284 O O . VAL A 1 285 ? 1.292 14.326 -6.639 1.00 91.38 285 VAL A O 1
ATOM 2287 N N . VAL A 1 286 ? 0.843 12.477 -5.427 1.00 89.62 286 VAL A N 1
ATOM 2288 C CA . VAL A 1 286 ? -0.403 12.111 -6.101 1.00 89.62 286 VAL A CA 1
ATOM 2289 C C . VAL A 1 286 ? -1.524 12.124 -5.078 1.00 89.62 286 VAL A C 1
ATOM 2291 O O . VAL A 1 286 ? -1.471 11.423 -4.070 1.00 89.62 286 VAL A O 1
ATOM 2294 N N . VAL A 1 287 ? -2.530 12.943 -5.359 1.00 86.81 287 VAL A N 1
ATOM 2295 C CA . VAL A 1 287 ? -3.743 13.038 -4.557 1.00 86.81 287 VAL A CA 1
ATOM 2296 C C . VAL A 1 287 ? -4.791 12.121 -5.176 1.00 86.81 287 VAL A C 1
ATOM 2298 O O . VAL A 1 287 ? -5.123 12.284 -6.351 1.00 86.81 287 VAL A O 1
ATOM 2301 N N . THR A 1 288 ? -5.281 11.162 -4.403 1.00 84.62 288 THR A N 1
ATOM 2302 C CA . THR A 1 288 ? -6.295 10.181 -4.810 1.00 84.62 288 THR A CA 1
ATOM 2303 C C . THR A 1 288 ? -7.614 10.475 -4.096 1.00 84.62 288 THR A C 1
ATOM 2305 O O . THR A 1 288 ? -7.625 11.104 -3.041 1.00 84.62 288 THR A O 1
ATOM 2308 N N . GLY A 1 289 ? -8.736 10.067 -4.668 1.00 76.94 289 GLY A N 1
ATOM 2309 C CA . GLY A 1 289 ? -10.073 10.314 -4.136 1.00 76.94 289 GLY A CA 1
ATOM 2310 C C . GLY A 1 289 ? -11.098 9.417 -4.819 1.00 76.94 289 GLY A C 1
ATOM 2311 O O . GLY A 1 289 ? -10.734 8.561 -5.627 1.00 76.94 289 GLY A O 1
ATOM 2312 N N . GLU A 1 290 ? -12.379 9.622 -4.511 1.00 72.75 290 GLU A N 1
ATOM 2313 C CA . GLU A 1 290 ? -13.445 8.739 -4.998 1.00 72.75 290 GLU A CA 1
ATOM 2314 C C . GLU A 1 290 ? -13.417 8.612 -6.522 1.00 72.75 290 GLU A C 1
ATOM 2316 O O . GLU A 1 290 ? -13.497 7.514 -7.037 1.00 72.75 290 GLU A O 1
ATOM 2321 N N . GLU A 1 291 ? -13.172 9.695 -7.252 1.00 74.25 291 GLU A N 1
ATOM 2322 C CA . GLU A 1 291 ? -13.177 9.708 -8.719 1.00 74.25 291 GLU A CA 1
ATOM 2323 C C . GLU A 1 291 ? -11.776 9.704 -9.348 1.00 74.25 291 GLU A C 1
ATOM 2325 O O . GLU A 1 291 ? -11.648 9.817 -10.566 1.00 74.25 291 GLU A O 1
ATOM 2330 N N . CYS A 1 292 ? -10.696 9.633 -8.566 1.00 77.50 292 CYS A N 1
ATOM 2331 C CA . CYS A 1 292 ? -9.343 9.730 -9.115 1.00 77.50 292 CYS A CA 1
ATOM 2332 C C . CYS A 1 292 ? -8.314 8.904 -8.349 1.00 77.50 292 CYS A C 1
ATOM 2334 O O . CYS A 1 292 ? -8.358 8.762 -7.131 1.00 77.50 292 CYS A O 1
ATOM 2336 N N . GLY A 1 293 ? -7.319 8.390 -9.061 1.00 84.38 293 GLY A N 1
ATOM 2337 C CA . GLY A 1 293 ? -6.305 7.551 -8.441 1.00 84.38 293 GLY A CA 1
ATOM 2338 C C . GLY A 1 293 ? -5.017 7.476 -9.236 1.00 84.38 293 GLY A C 1
ATOM 2339 O O . GLY A 1 293 ? -4.828 8.175 -10.237 1.00 84.38 293 GLY A O 1
ATOM 2340 N N . LEU A 1 294 ? -4.125 6.601 -8.784 1.00 85.44 294 LEU A N 1
ATOM 2341 C CA . LEU A 1 294 ? -2.895 6.266 -9.490 1.00 85.44 294 LEU A CA 1
ATOM 2342 C C . LEU A 1 294 ? -2.979 4.825 -9.974 1.00 85.44 294 LEU A C 1
ATOM 2344 O O . LEU A 1 294 ? -3.225 3.916 -9.184 1.00 85.44 294 LEU A O 1
ATOM 2348 N N . CYS A 1 295 ? -2.731 4.607 -11.258 1.00 84.31 295 CYS A N 1
ATOM 2349 C CA . CYS A 1 295 ? -2.525 3.275 -11.794 1.00 84.31 295 CYS A CA 1
ATOM 2350 C C . CYS A 1 295 ? -1.087 3.152 -12.285 1.00 84.31 295 CYS A C 1
ATOM 2352 O O . CYS A 1 295 ? -0.594 3.955 -13.082 1.00 84.31 295 CYS A O 1
ATOM 2354 N N . THR A 1 296 ? -0.433 2.101 -11.821 1.00 83.44 296 THR A N 1
ATOM 2355 C CA . THR A 1 296 ? 0.851 1.654 -12.336 1.00 83.44 296 THR A CA 1
ATOM 2356 C C . THR A 1 296 ? 0.633 0.306 -12.990 1.00 83.44 296 THR A C 1
ATOM 2358 O O . THR A 1 296 ? 0.044 -0.581 -12.385 1.00 83.44 296 THR A O 1
ATOM 2361 N N . THR A 1 297 ? 1.086 0.120 -14.222 1.00 81.50 297 THR A N 1
ATOM 2362 C CA . THR A 1 297 ? 0.981 -1.177 -14.895 1.00 81.50 297 THR A CA 1
ATOM 2363 C C . THR A 1 297 ? 2.203 -1.438 -15.747 1.00 81.50 297 THR A C 1
ATOM 2365 O O . THR A 1 297 ? 2.863 -0.506 -16.212 1.00 81.50 297 THR A O 1
ATOM 2368 N N . GLY A 1 298 ? 2.525 -2.708 -15.925 1.00 80.62 298 GLY A N 1
ATOM 2369 C CA . GLY A 1 298 ? 3.739 -3.101 -16.603 1.00 80.62 298 GLY A CA 1
ATOM 2370 C C . GLY A 1 298 ? 3.857 -4.600 -16.764 1.00 80.62 298 GLY A C 1
ATOM 2371 O O . GLY A 1 298 ? 2.924 -5.351 -16.470 1.00 80.62 298 GLY A O 1
ATOM 2372 N N . PHE A 1 299 ? 5.020 -5.028 -17.230 1.00 79.94 299 PHE A N 1
ATOM 2373 C CA . PHE A 1 299 ? 5.372 -6.435 -17.316 1.00 79.94 299 PHE A CA 1
ATOM 2374 C C . PHE A 1 299 ? 6.864 -6.647 -17.091 1.00 79.94 299 PHE A C 1
ATOM 2376 O O . PHE A 1 299 ? 7.672 -5.780 -17.416 1.00 79.94 299 PHE A O 1
ATOM 2383 N N . PHE A 1 300 ? 7.207 -7.831 -16.594 1.00 79.62 300 PHE A N 1
ATOM 2384 C CA . PHE A 1 300 ? 8.565 -8.362 -16.545 1.00 79.62 300 PHE A CA 1
ATOM 2385 C C . PHE A 1 300 ? 8.710 -9.484 -17.571 1.00 79.62 300 PHE A C 1
ATOM 2387 O O . PHE A 1 300 ? 7.824 -10.334 -17.679 1.00 79.62 300 PHE A O 1
ATOM 2394 N N . VAL A 1 301 ? 9.824 -9.509 -18.299 1.00 76.69 301 VAL A N 1
ATOM 2395 C CA . VAL A 1 301 ? 10.202 -10.616 -19.186 1.00 76.69 301 VAL A CA 1
ATOM 2396 C C . VAL A 1 301 ? 11.264 -11.445 -18.488 1.00 76.69 301 VAL A C 1
ATOM 2398 O O . VAL A 1 301 ? 12.317 -10.932 -18.106 1.00 76.69 301 VAL A O 1
ATOM 2401 N N . GLU A 1 302 ? 10.995 -12.734 -18.329 1.00 69.06 302 GLU A N 1
ATOM 2402 C CA . GLU A 1 302 ? 11.947 -13.652 -17.711 1.00 69.06 302 GLU A CA 1
ATOM 2403 C C . GLU A 1 302 ? 13.151 -13.901 -18.619 1.00 69.06 302 GLU A C 1
ATOM 2405 O O . GLU A 1 302 ? 13.060 -13.892 -19.855 1.00 69.06 302 GLU A O 1
ATOM 2410 N N . LYS A 1 303 ? 14.302 -14.151 -17.997 1.00 63.25 303 LYS A N 1
ATOM 2411 C CA . LYS A 1 303 ? 15.469 -14.654 -18.707 1.00 63.25 303 LYS A CA 1
ATOM 2412 C C . LYS A 1 303 ? 15.164 -16.085 -19.157 1.00 63.25 303 LYS A C 1
ATOM 2414 O O . LYS A 1 303 ? 15.029 -16.981 -18.337 1.00 63.25 303 LYS A O 1
ATOM 2419 N N . SER A 1 304 ? 15.021 -16.302 -20.463 1.00 55.53 304 SER A N 1
ATOM 2420 C CA . SER A 1 304 ? 14.929 -17.660 -20.999 1.00 55.53 304 SER A CA 1
ATOM 2421 C C . SER A 1 304 ? 16.218 -18.415 -20.673 1.00 55.53 304 SER A C 1
ATOM 2423 O O . SER A 1 304 ? 17.298 -17.891 -20.956 1.00 55.53 304 SER A O 1
ATOM 2425 N N . GLU A 1 305 ? 16.105 -19.618 -20.109 1.00 50.53 305 GLU A N 1
ATOM 2426 C CA . GLU A 1 305 ? 17.207 -20.582 -20.083 1.00 50.53 305 GLU A CA 1
ATOM 2427 C C . GLU A 1 305 ? 17.627 -20.838 -21.544 1.00 50.53 305 GLU A C 1
ATOM 2429 O O . GLU A 1 305 ? 16.864 -21.419 -22.318 1.00 50.53 305 GLU A O 1
ATOM 2434 N N . GLU A 1 306 ? 18.778 -20.296 -21.952 1.00 45.72 306 GLU A N 1
ATOM 2435 C CA . GLU A 1 306 ? 19.462 -20.657 -23.204 1.00 45.72 306 GLU A CA 1
ATOM 2436 C C . GLU A 1 306 ? 20.351 -21.883 -22.985 1.00 45.72 306 GLU A C 1
ATOM 2438 O O . GLU A 1 306 ? 21.069 -21.915 -21.956 1.00 45.72 306 GLU A O 1
#

Foldseek 3Di:
DFKKKKKWWWFWAQFWTWIWIWIDGPLDIAIEIAIFGLDPARADPDRPCLLVDPQEEHAEYEDEPHDPVRLVVVQVSLVRHQYAEYEYEFPGDDRDHDPSYNYYYYAYAQDKDWDADSQKTKIWHWHDDPRITWIKIKTFPDHPAFPDKDKAKDKAFQVDDQHSYCDPVDCVRQVVRSVPDPVLQVCLCVDPPHPDHQGMEIEGRQAQCVPCVVVVCVVCPVVLLRAQEYEQHSQQAPRRDDCVNLVSNCVNRVSAAHEYEGEPNRPRRPVVVVSQPVVDPSRHYDYHYPGMIMMMIMMTHHDDDD

pLDDT: mean 79.55, std 14.35, range [45.56, 97.69]

Secondary structure (DSSP, 8-state):
--EEEEEEEEE--TTEEEEEEEEESTT--EEEEEEEESSS-SS-SS--TTTS---SEESEEEEES--HHHHHHHHHHHHHSEES-EEEETTSPP----TTB--EEEEPTT-EEEEEETTEEEEEEEEEETTEEEEEEEE----TTEEEEEEEEEEEETTS---SSPPSS-THHHHHHHTS--HHHHHHHTSTT--S---EEEE-TT--TTTSHHHHHHHHGGGGGGEEEEEPGGGG-TTT--THHHHHHHHH-TTSPEEEEEETT-TT-HHHHHHHHTT-TTEEEEEEBTTEEEEEEEEEEE----

Sequence (306 aa):
MRANYFRYLYENTSKGTVYTMSIAGEQGDFCGYYVCGYGEPVFGEKMDERFAVCSQEVSLLVLENLCDGDRDKIAEFAERNQVDKVVMPYGETPIEFGENVKQVIVLEEGQSLSYLENGRRVWLKCFANGKQGTIVMYCDARIQEAKDCQMTVWAFQEETKVSVCVDKDDHSCAMRNCLYNDFDVCKGHNGKGYEEYVTGTLLLGNVNLKECREQLLQDLGEFLEEIRFVVLPGGGKKELYHPWVADLLEQEHRGLNHYYIVPREAEENDGTISSLMKKGIRHRVVVTGEECGLCTTGFFVEKSEE

Radius of gyration: 18.12 Å; chains: 1; bounding box: 46×42×47 Å

Organism: NCBI:txid2840859